Protein AF-A0A957NEZ0-F1 (afdb_monomer_lite)

Sequence (225 aa):
MVKLHTLAEKDTILRTAFERLVNLGISPKWRNSTKPYTELREECKQLMTDANFVKELDAYLQKHIVLGRASEMFATYIAMAARAKWYEVSDDIRPITARGWFLGRWIPTFLIIDGPIGRFLCKGSSPLYLVLKDEYRRYPLLASARDFLSHDMFRRLRNGFGHWSFDWEVVGTESYFVTYDWETGACTARLHQEEADAFHIITYGLIEILDDVLISQRISVEEAA

Radius of gyration: 18.26 Å; chains: 1; bounding box: 52×39×57 Å

pLDDT: mean 86.69, std 11.19, range [30.09, 96.19]

Foldseek 3Di:
DPPPDDQLRLQVLLLLLVVQCVVVVADPPCVPDSRLLVLLLVLLVVLVVDPVLLVLLLVVCVVVVCLLVLLVVLVVQLVVLVPQPLVPDDPVCSVVSVVVSLVSNLLSLLQVCVDPNVCCLAPPSHSNVVCCVVPCVSNVSSVSLNVNCVDPQSNQVSQQSVLVAWDWDDDPPWIWIWGADPPPRHTPDIGTSSNSVSSSSSSNSVSVSCNVRRHVVNSVVVVVD

Structure (mmCIF, N/CA/C/O backbone):
data_AF-A0A957NEZ0-F1
#
_entry.id   AF-A0A957NEZ0-F1
#
loop_
_atom_site.group_PDB
_atom_site.id
_atom_site.type_symbol
_atom_site.label_atom_id
_atom_site.label_alt_id
_atom_site.label_comp_id
_atom_site.label_asym_id
_atom_site.label_entity_id
_atom_site.label_seq_id
_atom_site.pdbx_PDB_ins_code
_atom_site.Cartn_x
_atom_site.Cartn_y
_atom_site.Cartn_z
_atom_site.occupancy
_atom_site.B_iso_or_equiv
_atom_site.auth_seq_id
_atom_site.auth_comp_id
_atom_site.auth_asym_id
_atom_site.auth_atom_id
_atom_site.pdbx_PDB_model_num
ATOM 1 N N . MET A 1 1 ? 21.924 8.732 10.169 1.00 30.09 1 MET A N 1
ATOM 2 C CA . MET A 1 1 ? 20.769 9.302 10.890 1.00 30.09 1 MET A CA 1
ATOM 3 C C . MET A 1 1 ? 19.595 9.287 9.922 1.00 30.09 1 MET A C 1
ATOM 5 O O . MET A 1 1 ? 19.652 10.008 8.934 1.00 30.09 1 MET A O 1
ATOM 9 N N . VAL A 1 2 ? 18.623 8.386 10.099 1.00 38.38 2 VAL A N 1
ATOM 10 C CA . VAL A 1 2 ? 17.427 8.351 9.237 1.00 38.38 2 VAL A CA 1
ATOM 11 C C . VAL A 1 2 ? 16.605 9.581 9.595 1.00 38.38 2 VAL A C 1
ATOM 13 O O . VAL A 1 2 ? 16.161 9.715 10.733 1.00 38.38 2 VAL A O 1
ATOM 16 N N . LYS A 1 3 ? 16.487 10.531 8.669 1.00 45.12 3 LYS A N 1
ATOM 17 C CA . LYS A 1 3 ? 15.653 11.712 8.878 1.00 45.12 3 LYS A CA 1
ATOM 18 C C . LYS A 1 3 ? 14.202 11.236 8.796 1.00 45.12 3 LYS A C 1
ATOM 20 O O . LYS A 1 3 ? 13.769 10.811 7.731 1.00 45.12 3 LYS A O 1
ATOM 25 N N . LEU A 1 4 ? 13.492 11.229 9.925 1.00 66.69 4 LEU A N 1
ATOM 26 C CA . LEU A 1 4 ? 12.059 10.939 9.937 1.00 66.69 4 LEU A CA 1
ATOM 27 C C . LEU A 1 4 ? 11.346 12.025 9.124 1.00 66.69 4 LEU A C 1
ATOM 29 O O . LEU A 1 4 ? 11.568 13.213 9.363 1.00 66.69 4 LEU A O 1
ATOM 33 N N . HIS A 1 5 ? 10.526 11.617 8.154 1.00 80.88 5 HIS A N 1
ATOM 34 C CA . HIS A 1 5 ? 9.735 12.551 7.359 1.00 80.88 5 HIS A CA 1
ATOM 35 C C . HIS A 1 5 ? 8.712 13.269 8.245 1.00 80.88 5 HIS A C 1
ATOM 37 O O . HIS A 1 5 ? 7.987 12.639 9.019 1.00 80.88 5 HIS A O 1
ATOM 43 N N . THR A 1 6 ? 8.630 14.589 8.111 1.00 90.19 6 THR A N 1
ATOM 44 C CA . THR A 1 6 ? 7.576 15.410 8.717 1.00 90.19 6 THR A CA 1
ATOM 45 C C . THR A 1 6 ? 6.208 15.063 8.118 1.00 90.19 6 THR A C 1
ATOM 47 O O . THR A 1 6 ? 6.122 14.554 7.000 1.00 90.19 6 THR A O 1
ATOM 50 N N . LEU A 1 7 ? 5.112 15.380 8.819 1.00 90.31 7 LEU A N 1
ATOM 51 C CA . LEU A 1 7 ? 3.754 15.146 8.296 1.00 90.31 7 LEU A CA 1
ATOM 52 C C . LEU A 1 7 ? 3.526 15.832 6.938 1.00 90.31 7 LEU A C 1
ATOM 54 O O . LEU A 1 7 ? 2.978 15.221 6.029 1.00 90.31 7 LEU A O 1
ATOM 58 N N . ALA A 1 8 ? 4.027 17.060 6.768 1.00 91.81 8 ALA A N 1
ATOM 59 C CA . ALA A 1 8 ? 3.913 17.803 5.512 1.00 91.81 8 ALA A CA 1
ATOM 60 C C . ALA A 1 8 ? 4.684 17.144 4.350 1.00 91.81 8 ALA A C 1
ATOM 62 O O . ALA A 1 8 ? 4.220 17.152 3.205 1.00 91.81 8 ALA A O 1
ATOM 63 N N . GLU A 1 9 ? 5.850 16.554 4.633 1.00 93.44 9 GLU A N 1
ATOM 64 C CA . GLU A 1 9 ? 6.601 15.771 3.646 1.00 93.44 9 GLU A CA 1
ATOM 65 C C . GLU A 1 9 ? 5.827 14.506 3.260 1.00 93.44 9 GLU A C 1
ATOM 67 O O . GLU A 1 9 ? 5.694 14.220 2.072 1.00 93.44 9 GLU A O 1
ATOM 72 N N . LYS A 1 10 ? 5.244 13.794 4.232 1.00 92.88 10 LYS A N 1
ATOM 73 C CA . LYS A 1 10 ? 4.427 12.598 3.973 1.00 92.88 10 LYS A CA 1
ATOM 74 C C . LYS A 1 10 ? 3.164 12.905 3.167 1.00 92.88 10 LYS A C 1
ATOM 76 O O . LYS A 1 10 ? 2.859 12.178 2.225 1.00 92.88 10 LYS A O 1
ATOM 81 N N . ASP A 1 11 ? 2.477 14.003 3.478 1.00 93.56 11 ASP A N 1
ATOM 82 C CA . ASP A 1 11 ? 1.331 14.491 2.700 1.00 93.56 11 ASP A CA 1
ATOM 83 C C . ASP A 1 11 ? 1.719 14.774 1.243 1.00 93.56 11 ASP A C 1
ATOM 85 O O . ASP A 1 11 ? 1.002 14.395 0.317 1.00 93.56 11 ASP A O 1
ATOM 89 N N . THR A 1 12 ? 2.880 15.399 1.032 1.00 93.06 12 THR A N 1
ATOM 90 C CA . THR A 1 12 ? 3.398 15.688 -0.311 1.00 93.06 12 THR A CA 1
ATOM 91 C C . THR A 1 12 ? 3.744 14.405 -1.063 1.00 93.06 12 THR A C 1
ATOM 93 O O . THR A 1 12 ? 3.333 14.250 -2.209 1.00 93.06 12 THR A O 1
ATOM 96 N N . ILE A 1 13 ? 4.448 13.471 -0.417 1.00 92.81 13 ILE A N 1
ATOM 97 C CA . ILE A 1 13 ? 4.829 12.177 -0.999 1.00 92.81 13 ILE A CA 1
ATOM 98 C C . ILE A 1 13 ? 3.588 11.381 -1.416 1.00 92.81 13 ILE A C 1
ATOM 100 O O . ILE A 1 13 ? 3.522 10.907 -2.551 1.00 92.81 13 ILE A O 1
ATOM 104 N N . LEU A 1 14 ? 2.590 11.265 -0.533 1.00 91.94 14 LEU A N 1
ATOM 105 C CA . LEU A 1 14 ? 1.356 10.549 -0.850 1.00 91.94 14 LEU A CA 1
ATOM 106 C C . LEU A 1 14 ? 0.596 11.221 -1.990 1.00 91.94 14 LEU A C 1
ATOM 108 O O . LEU A 1 14 ? 0.176 10.527 -2.911 1.00 91.94 14 LEU A O 1
ATOM 112 N N . ARG A 1 15 ? 0.455 12.552 -1.984 1.00 91.06 15 ARG A N 1
ATOM 113 C CA . ARG A 1 15 ? -0.220 13.270 -3.075 1.00 91.06 15 ARG A CA 1
ATOM 114 C C . ARG A 1 15 ? 0.443 12.991 -4.425 1.00 91.06 15 ARG A C 1
ATOM 116 O O . ARG A 1 15 ? -0.252 12.602 -5.360 1.00 91.06 15 ARG A O 1
ATOM 123 N N . THR A 1 16 ? 1.770 13.101 -4.499 1.00 91.69 16 THR A N 1
ATOM 124 C CA . THR A 1 16 ? 2.529 12.785 -5.717 1.00 91.69 16 THR A CA 1
ATOM 125 C C . THR A 1 16 ? 2.310 11.335 -6.154 1.00 91.69 16 THR A C 1
ATOM 127 O O . THR A 1 16 ? 2.148 11.072 -7.342 1.00 91.69 16 THR A O 1
ATOM 130 N N . ALA A 1 17 ? 2.255 10.382 -5.219 1.00 92.44 17 ALA A N 1
ATOM 131 C CA . ALA A 1 17 ? 1.965 8.988 -5.549 1.00 92.44 17 ALA A CA 1
ATOM 132 C C . ALA A 1 17 ? 0.547 8.814 -6.129 1.00 92.44 17 ALA A C 1
ATOM 134 O O . ALA A 1 17 ? 0.387 8.155 -7.154 1.00 92.44 17 ALA A O 1
ATOM 135 N N . PHE A 1 18 ? -0.480 9.453 -5.559 1.00 89.81 18 PHE A N 1
ATOM 136 C CA . PHE A 1 18 ? -1.831 9.400 -6.139 1.00 89.81 18 PHE A CA 1
ATOM 137 C C . PHE A 1 18 ? -1.903 10.008 -7.528 1.00 89.81 18 PHE A C 1
ATOM 139 O O . PHE A 1 18 ? -2.579 9.447 -8.387 1.00 89.81 18 PHE A O 1
ATOM 146 N N . GLU A 1 19 ? -1.196 11.112 -7.767 1.00 89.06 19 GLU A N 1
ATOM 147 C CA . GLU A 1 19 ? -1.118 11.737 -9.089 1.00 89.06 19 GLU A CA 1
ATOM 148 C C . GLU A 1 19 ? -0.616 10.753 -10.154 1.00 89.06 19 GLU A C 1
ATOM 150 O O . GLU A 1 19 ? -1.149 10.739 -11.265 1.00 89.06 19 GLU A O 1
ATOM 155 N N . ARG A 1 20 ? 0.322 9.861 -9.805 1.00 92.25 20 ARG A N 1
ATOM 156 C CA . ARG A 1 20 ? 0.806 8.808 -10.714 1.00 92.25 20 ARG A CA 1
ATOM 157 C C . ARG A 1 20 ? -0.238 7.746 -11.041 1.00 92.25 20 ARG A C 1
ATOM 159 O O . ARG A 1 20 ? -0.165 7.162 -12.111 1.00 92.25 20 ARG A O 1
ATOM 166 N N . LEU A 1 21 ? -1.227 7.518 -10.178 1.00 90.06 21 LEU A N 1
ATOM 167 C CA . LEU A 1 21 ? -2.253 6.488 -10.383 1.00 90.06 21 LEU A CA 1
ATOM 168 C C . LEU A 1 21 ? -3.573 7.024 -10.964 1.00 90.06 21 LEU A C 1
ATOM 170 O O . LEU A 1 21 ? -4.498 6.243 -11.198 1.00 90.06 21 LEU A O 1
ATOM 174 N N . VAL A 1 22 ? -3.678 8.333 -11.232 1.00 83.81 22 VAL A N 1
ATOM 175 C CA . VAL A 1 22 ? -4.921 8.973 -11.712 1.00 83.81 22 VAL A CA 1
ATOM 176 C C . VAL A 1 22 ? -5.443 8.324 -12.993 1.00 83.81 22 VAL A C 1
ATOM 178 O O . VAL A 1 22 ? -6.640 8.054 -13.104 1.00 83.81 22 VAL A O 1
ATOM 181 N N . ASN A 1 23 ? -4.555 8.037 -13.944 1.00 84.56 23 ASN A N 1
ATOM 182 C CA . ASN A 1 23 ? -4.934 7.464 -15.237 1.00 84.56 23 ASN A CA 1
ATOM 183 C C . ASN A 1 23 ? -5.378 5.997 -15.133 1.00 84.56 23 ASN A C 1
ATOM 185 O O . ASN A 1 23 ? -6.024 5.490 -16.047 1.00 84.56 23 ASN A O 1
ATOM 189 N N . LEU A 1 24 ? -5.088 5.333 -14.010 1.00 83.25 24 LEU A N 1
ATOM 190 C CA . LEU A 1 24 ? -5.503 3.959 -13.733 1.00 83.25 24 LEU A CA 1
ATOM 191 C C . LEU A 1 24 ? -6.885 3.878 -13.065 1.00 83.25 24 LEU A C 1
ATOM 193 O O . LEU A 1 24 ? -7.323 2.786 -12.711 1.00 83.25 24 LEU A O 1
ATOM 197 N N . GLY A 1 25 ? -7.570 5.014 -12.873 1.00 79.62 25 GLY A N 1
ATOM 198 C CA . GLY A 1 25 ? -8.885 5.071 -12.224 1.00 7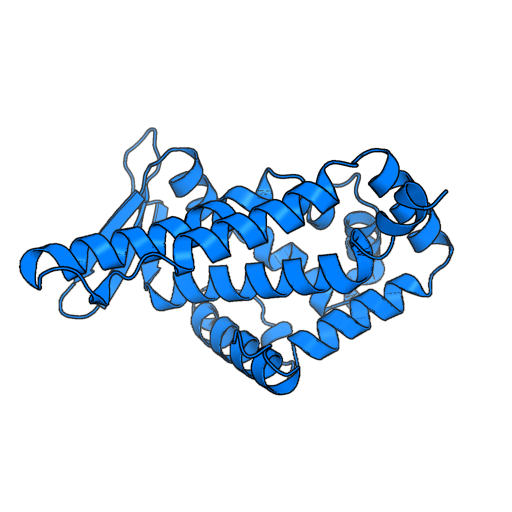9.62 25 GLY A CA 1
ATOM 199 C C . GLY A 1 25 ? -8.835 4.906 -10.702 1.00 79.62 25 GLY A C 1
ATOM 200 O O . GLY A 1 25 ? -9.866 4.688 -10.066 1.00 79.62 25 GLY A O 1
ATOM 201 N N . ILE A 1 26 ? -7.649 5.024 -10.103 1.00 78.19 26 ILE A N 1
ATOM 202 C CA . ILE A 1 26 ? -7.424 4.733 -8.689 1.00 78.19 26 ILE A CA 1
ATOM 203 C C . ILE A 1 26 ? -7.617 5.995 -7.837 1.00 78.19 26 ILE A C 1
ATOM 205 O O . ILE A 1 26 ? -6.882 6.971 -7.948 1.00 78.19 26 ILE A O 1
ATOM 209 N N . SER A 1 27 ? -8.596 5.921 -6.928 1.00 65.62 27 SER A N 1
ATOM 210 C CA . SER A 1 27 ? -8.867 6.838 -5.805 1.00 65.62 27 SER A CA 1
ATOM 211 C C . SER A 1 27 ? -9.163 8.314 -6.146 1.00 65.62 27 SER A C 1
ATOM 213 O O . SER A 1 27 ? -8.346 9.211 -5.917 1.00 65.62 27 SER A O 1
ATOM 215 N N . PRO A 1 28 ? -10.399 8.635 -6.570 1.00 61.12 28 PRO A N 1
ATOM 216 C CA . PRO A 1 28 ? -10.816 10.024 -6.775 1.00 61.12 28 PRO A CA 1
ATOM 217 C C . PRO A 1 28 ? -10.913 10.851 -5.478 1.00 61.12 28 PRO A C 1
ATOM 219 O O . PRO A 1 28 ? -10.941 12.077 -5.550 1.00 61.12 28 PRO A O 1
ATOM 222 N N . LYS A 1 29 ? -10.991 10.228 -4.291 1.00 70.62 29 LYS A N 1
ATOM 223 C CA . LYS A 1 29 ? -11.201 10.945 -3.018 1.00 70.62 29 LYS A CA 1
ATOM 224 C C . LYS A 1 29 ? -9.902 11.388 -2.346 1.00 70.62 29 LYS A C 1
ATOM 226 O O . LYS A 1 29 ? -9.840 12.542 -1.936 1.00 70.62 29 LYS A O 1
ATOM 231 N N . TRP A 1 30 ? -8.860 10.549 -2.306 1.00 72.12 30 TRP A N 1
ATOM 232 C CA . TRP A 1 30 ? -7.543 10.974 -1.793 1.00 72.12 30 TRP A CA 1
ATOM 233 C C . TRP A 1 30 ? -6.928 12.061 -2.670 1.00 72.12 30 TRP A C 1
ATOM 235 O O . TRP A 1 30 ? -6.277 12.964 -2.161 1.00 72.12 30 TRP A O 1
ATOM 245 N N . ARG A 1 31 ? -7.221 12.035 -3.976 1.00 68.44 31 ARG A N 1
ATOM 246 C CA . ARG A 1 31 ? -6.827 13.087 -4.917 1.00 68.44 31 ARG A CA 1
ATOM 247 C C . ARG A 1 31 ? -7.310 14.484 -4.511 1.00 68.44 31 ARG A C 1
ATOM 249 O O . ARG A 1 31 ? -6.625 15.463 -4.779 1.00 68.44 31 ARG A O 1
ATOM 256 N N . ASN A 1 32 ? -8.488 14.584 -3.898 1.00 78.38 32 ASN A N 1
ATOM 257 C CA . ASN A 1 32 ? -9.053 15.875 -3.497 1.00 78.38 32 ASN A CA 1
ATOM 258 C C . ASN A 1 32 ? -8.530 16.348 -2.133 1.00 78.38 32 ASN A C 1
ATOM 260 O O . ASN A 1 32 ? -8.788 17.487 -1.747 1.00 78.38 32 ASN A O 1
ATOM 264 N N . SER A 1 33 ? -7.814 15.488 -1.407 1.00 86.25 33 SER A N 1
ATOM 265 C CA . SER A 1 33 ? -7.188 15.849 -0.145 1.00 86.25 33 SER A CA 1
ATOM 266 C C . SER A 1 33 ? -5.905 16.632 -0.400 1.00 86.25 33 SER A C 1
ATOM 268 O O . SER A 1 33 ? -5.031 16.218 -1.162 1.00 86.25 33 SER A O 1
ATOM 270 N N . THR A 1 34 ? -5.763 17.767 0.282 1.00 88.88 34 THR A N 1
ATOM 271 C CA . THR A 1 34 ? -4.494 18.514 0.282 1.00 88.88 34 THR A CA 1
ATOM 272 C C . THR A 1 34 ? -3.485 17.935 1.273 1.00 88.88 34 THR A C 1
ATOM 274 O O . THR A 1 34 ? -2.294 18.246 1.173 1.00 88.88 34 THR A O 1
ATOM 277 N N . LYS A 1 35 ? -3.955 17.092 2.205 1.00 93.25 35 LYS A N 1
ATOM 278 C CA . LYS A 1 35 ? -3.183 16.488 3.293 1.00 93.25 35 LYS A CA 1
ATOM 279 C C . LYS A 1 35 ? -3.590 15.019 3.511 1.00 93.25 35 LYS A C 1
ATOM 281 O O . LYS A 1 35 ? -4.120 14.684 4.572 1.00 93.25 35 LYS A O 1
ATOM 286 N N . PRO A 1 36 ? -3.382 14.136 2.516 1.00 91.31 36 PRO A N 1
ATOM 287 C CA . PRO A 1 36 ? -3.929 12.780 2.541 1.00 91.31 36 PRO A CA 1
ATOM 288 C C . PRO A 1 36 ? -3.388 11.916 3.685 1.00 91.31 36 PRO A C 1
ATOM 290 O O . PRO A 1 36 ? -4.138 11.115 4.233 1.00 91.31 36 PRO A O 1
ATOM 293 N N . TYR A 1 37 ? -2.120 12.082 4.079 1.00 93.31 37 TYR A N 1
ATOM 294 C CA . TYR A 1 37 ? -1.547 11.361 5.219 1.00 93.31 37 TYR A CA 1
ATOM 295 C C . TYR A 1 37 ? -2.200 11.838 6.517 1.00 93.31 37 TYR A C 1
ATOM 297 O O . TYR A 1 37 ? -2.663 11.040 7.332 1.00 93.31 37 TYR A O 1
ATOM 305 N N . THR A 1 38 ? -2.230 13.157 6.709 1.00 94.69 38 THR A N 1
ATOM 306 C CA . THR A 1 38 ? -2.737 13.769 7.937 1.00 94.69 38 THR A CA 1
ATOM 307 C C . THR A 1 38 ? -4.230 13.504 8.107 1.00 94.69 38 THR A C 1
ATOM 309 O O . THR A 1 38 ? -4.644 13.061 9.172 1.00 94.69 38 THR A O 1
ATOM 312 N N . GLU A 1 39 ? -5.039 13.721 7.073 1.00 94.00 39 GLU A N 1
ATOM 313 C CA . GLU A 1 39 ? -6.491 13.522 7.132 1.00 94.00 39 GLU A CA 1
ATOM 314 C C . GLU A 1 39 ? -6.856 12.047 7.350 1.00 94.00 39 GLU A C 1
ATOM 316 O O . GLU A 1 39 ? -7.709 11.757 8.186 1.00 94.00 39 GLU A O 1
ATOM 321 N N . LEU A 1 40 ? -6.164 11.106 6.693 1.00 92.50 40 LEU A N 1
ATOM 322 C CA . LEU A 1 40 ? -6.361 9.672 6.926 1.00 92.50 40 LEU A CA 1
ATOM 323 C C . LEU A 1 40 ? -6.026 9.285 8.373 1.00 92.50 40 LEU A C 1
ATOM 325 O O . LEU A 1 40 ? -6.761 8.534 9.015 1.00 92.50 40 LEU A O 1
ATOM 329 N N . ARG A 1 41 ? -4.932 9.829 8.913 1.00 94.62 41 ARG A N 1
ATOM 330 C CA . ARG A 1 41 ? -4.547 9.619 10.310 1.00 94.62 41 ARG A CA 1
ATOM 331 C C . ARG A 1 41 ? -5.579 10.186 11.284 1.00 94.62 41 ARG A C 1
ATOM 333 O O . ARG A 1 41 ? -5.853 9.558 12.306 1.00 94.62 41 ARG A O 1
ATOM 340 N N . GLU A 1 42 ? -6.154 11.348 10.989 1.00 94.94 42 GLU A N 1
ATOM 341 C CA . GLU A 1 42 ? -7.227 11.922 11.802 1.00 94.94 42 GLU A CA 1
ATOM 342 C C . GLU A 1 42 ? -8.523 11.103 11.713 1.00 94.94 42 GLU A C 1
ATOM 344 O O . GLU A 1 42 ? -9.158 10.903 12.745 1.00 94.94 42 GLU A O 1
ATOM 349 N N . GLU A 1 43 ? -8.883 10.538 10.555 1.00 94.19 43 GLU A N 1
ATOM 350 C CA . GLU A 1 43 ? -10.007 9.590 10.454 1.00 94.19 43 GLU A CA 1
ATOM 351 C C . GLU A 1 43 ? -9.790 8.354 11.346 1.00 94.19 43 GLU A C 1
ATOM 353 O O . GLU A 1 43 ? -10.697 7.968 12.088 1.00 94.19 43 GLU A O 1
ATOM 358 N N . CYS A 1 44 ? -8.578 7.779 11.361 1.00 94.25 44 CYS A N 1
ATOM 359 C CA . CYS A 1 44 ? -8.237 6.693 12.288 1.00 94.25 44 CYS A CA 1
ATOM 360 C C . CYS A 1 44 ? -8.414 7.116 13.751 1.00 94.25 44 CYS A C 1
ATOM 362 O O . CYS A 1 44 ? -9.004 6.385 14.541 1.00 94.25 44 CYS A O 1
ATOM 364 N N . LYS A 1 45 ? -7.930 8.302 14.134 1.00 94.31 45 LYS A N 1
ATOM 365 C CA . LYS A 1 45 ? -8.086 8.798 15.510 1.00 94.31 45 LYS A CA 1
ATOM 366 C C . LYS A 1 45 ? -9.544 9.042 15.874 1.00 94.31 45 LYS A C 1
ATOM 368 O O . LYS A 1 45 ? -9.936 8.767 17.002 1.00 94.31 45 LYS A O 1
ATOM 373 N N . GLN A 1 46 ? -10.341 9.548 14.938 1.00 93.94 46 GLN A N 1
ATOM 374 C CA . GLN A 1 46 ? -11.769 9.762 15.142 1.00 93.94 46 GLN A CA 1
ATOM 375 C C . GLN A 1 46 ? -12.495 8.436 15.380 1.00 93.94 46 GLN A C 1
ATOM 377 O O . GLN A 1 46 ? -13.316 8.367 16.293 1.00 93.94 46 GLN A O 1
ATOM 382 N N . LEU A 1 47 ? -12.169 7.377 14.629 1.00 92.12 47 LEU A N 1
ATOM 383 C CA . LEU A 1 47 ? -12.678 6.025 14.899 1.00 92.12 47 LEU A CA 1
ATOM 384 C C . LEU A 1 47 ? -12.344 5.559 16.316 1.00 92.12 47 LEU A C 1
ATOM 386 O O . LEU A 1 47 ? -13.201 5.018 17.005 1.00 92.12 47 LEU A O 1
ATOM 390 N N . MET A 1 48 ? -11.131 5.843 16.788 1.00 92.81 48 MET A N 1
ATOM 391 C CA . MET A 1 48 ? -10.698 5.481 18.140 1.00 92.81 48 MET A CA 1
ATOM 392 C C . MET A 1 48 ? -11.425 6.237 19.263 1.00 92.81 48 MET A C 1
ATOM 394 O O . MET A 1 48 ? -11.208 5.928 20.434 1.00 92.81 48 MET A O 1
ATOM 398 N N . THR A 1 49 ? -12.295 7.202 18.944 1.00 93.06 49 THR A N 1
ATOM 399 C CA . THR A 1 49 ? -13.182 7.832 19.937 1.00 93.06 49 THR A CA 1
ATOM 400 C C . THR A 1 49 ? -14.488 7.057 20.155 1.00 93.06 49 THR A C 1
ATOM 402 O O . THR A 1 49 ? -15.181 7.308 21.140 1.00 93.06 49 THR A O 1
ATOM 405 N N . ASP A 1 50 ? -14.817 6.095 19.285 1.00 93.44 50 ASP A N 1
ATOM 406 C CA . ASP A 1 50 ? -15.971 5.210 19.442 1.00 93.44 50 ASP A CA 1
ATOM 407 C C . ASP A 1 50 ? -15.624 4.013 20.343 1.00 93.44 50 ASP A C 1
ATOM 409 O O . ASP A 1 50 ? -14.856 3.121 19.978 1.00 93.44 50 ASP A O 1
ATOM 413 N N . ALA A 1 51 ? -16.221 3.977 21.537 1.00 93.62 51 ALA A N 1
ATOM 414 C CA . ALA A 1 51 ? -15.969 2.935 22.529 1.00 93.62 51 ALA A CA 1
ATOM 415 C C . ALA A 1 51 ? -16.369 1.521 22.064 1.00 93.62 51 ALA A C 1
ATOM 417 O O . ALA A 1 51 ? -15.727 0.548 22.471 1.00 93.62 51 ALA A O 1
ATOM 418 N N . ASN A 1 52 ? -17.400 1.385 21.222 1.00 93.88 52 ASN A N 1
ATOM 419 C CA . ASN A 1 52 ? -17.812 0.083 20.696 1.00 93.88 52 ASN A CA 1
ATOM 420 C C . ASN A 1 52 ? -16.792 -0.423 19.681 1.00 93.88 52 ASN A C 1
ATOM 422 O O . ASN A 1 52 ? -16.333 -1.559 19.797 1.00 93.88 52 ASN A O 1
ATOM 426 N N . PHE A 1 53 ? -16.381 0.441 18.749 1.00 93.62 53 PHE A N 1
ATOM 427 C CA . PHE A 1 53 ? -15.335 0.107 17.785 1.00 93.62 53 PHE A CA 1
ATOM 428 C C . PHE A 1 53 ? -14.038 -0.297 18.486 1.00 93.62 53 PHE A C 1
ATOM 430 O O . PHE A 1 53 ? -13.463 -1.332 18.161 1.00 93.62 53 PHE A O 1
ATOM 437 N N . VAL A 1 54 ? -13.601 0.477 19.484 1.00 93.88 54 VAL A N 1
ATOM 438 C CA . VAL A 1 54 ? -12.383 0.187 20.253 1.00 93.88 54 VAL A CA 1
ATOM 439 C C . VAL A 1 54 ? -12.457 -1.189 20.913 1.00 93.88 54 VAL A C 1
ATOM 441 O O . VAL A 1 54 ? -11.522 -1.976 20.790 1.00 93.88 54 VAL A O 1
ATOM 444 N N . LYS A 1 55 ? -13.580 -1.518 21.557 1.00 93.38 55 LYS A N 1
ATOM 445 C CA . LYS A 1 55 ? -13.776 -2.826 22.192 1.00 93.38 55 LYS A CA 1
ATOM 446 C C . LYS A 1 55 ? -13.709 -3.978 21.183 1.00 93.38 55 LYS A C 1
ATOM 448 O O . LYS A 1 55 ? -13.116 -5.017 21.470 1.00 93.38 55 LYS A O 1
ATOM 453 N N . GLU A 1 56 ? -14.336 -3.823 20.019 1.00 94.38 56 GLU A N 1
ATOM 454 C CA . GLU A 1 56 ? -14.300 -4.838 18.960 1.00 94.38 56 GLU A CA 1
ATOM 455 C C . GLU A 1 56 ? -12.909 -4.968 18.331 1.00 94.38 56 GLU A C 1
ATOM 457 O O . GLU A 1 56 ? -12.473 -6.080 18.025 1.00 94.38 56 GLU A O 1
ATOM 462 N N . LEU A 1 57 ? -12.200 -3.849 18.175 1.00 93.94 57 LEU A N 1
ATOM 463 C CA . LEU A 1 57 ? -10.819 -3.809 17.713 1.00 93.94 57 LEU A CA 1
ATOM 464 C C . LEU A 1 57 ? -9.894 -4.547 18.681 1.00 93.94 57 LEU A C 1
ATOM 466 O O . LEU A 1 57 ? -9.161 -5.425 18.234 1.00 93.94 57 LEU A O 1
ATOM 470 N N . ASP A 1 58 ? -9.974 -4.269 19.983 1.00 91.88 58 ASP A N 1
ATOM 471 C CA . ASP A 1 58 ? -9.168 -4.945 21.007 1.00 91.88 58 ASP A CA 1
ATOM 472 C C . ASP A 1 58 ? -9.384 -6.471 20.953 1.00 91.88 58 ASP A C 1
ATOM 474 O O . ASP A 1 58 ? -8.428 -7.243 20.842 1.00 91.88 58 ASP A O 1
ATOM 478 N N . ALA A 1 59 ? -10.645 -6.919 20.909 1.00 92.38 59 ALA A N 1
ATOM 479 C CA . ALA A 1 59 ? -10.980 -8.340 20.793 1.00 92.38 59 ALA A CA 1
ATOM 480 C C . ALA A 1 59 ? -10.462 -8.969 19.484 1.00 92.38 59 ALA A C 1
ATOM 482 O O . ALA A 1 59 ? -10.010 -10.121 19.464 1.00 92.38 59 ALA A O 1
ATOM 483 N N . TYR A 1 60 ? -10.515 -8.225 18.376 1.00 93.12 60 TYR A N 1
ATOM 484 C CA . TYR A 1 60 ? -9.969 -8.668 17.098 1.00 93.12 60 TYR A CA 1
ATOM 485 C C . TYR A 1 60 ? -8.443 -8.816 17.164 1.00 93.12 60 TYR A C 1
ATOM 487 O O . TYR A 1 60 ? -7.916 -9.843 16.733 1.00 93.12 60 TYR A O 1
ATOM 495 N N . LEU A 1 61 ? -7.732 -7.832 17.720 1.00 90.88 61 LEU A N 1
ATOM 496 C CA . LEU A 1 61 ? -6.271 -7.839 17.832 1.00 90.88 61 LEU A CA 1
ATOM 497 C C . LEU A 1 61 ? -5.769 -8.967 18.741 1.00 90.88 61 LEU A C 1
ATOM 499 O O . LEU A 1 61 ? -4.836 -9.670 18.354 1.00 90.88 61 LEU A O 1
ATOM 503 N N . GLN A 1 62 ? -6.442 -9.231 19.865 1.00 89.00 62 GLN A N 1
ATOM 504 C CA . GLN A 1 62 ? -6.129 -10.365 20.748 1.00 89.00 62 GLN A CA 1
ATOM 505 C C . GLN A 1 62 ? -6.281 -11.718 20.042 1.00 89.00 62 GLN A C 1
ATOM 507 O O . GLN A 1 62 ? -5.484 -12.635 20.235 1.00 89.00 62 GLN A O 1
ATOM 512 N N . LYS A 1 63 ? -7.283 -11.861 19.170 1.00 90.69 63 LYS A N 1
ATOM 513 C CA . LYS A 1 63 ? -7.456 -13.073 18.355 1.00 90.69 63 LYS A CA 1
ATOM 514 C C . LYS A 1 63 ? -6.440 -13.165 17.212 1.00 90.69 63 LYS A C 1
ATOM 516 O O . LYS A 1 63 ? -6.101 -14.260 16.761 1.00 90.69 63 LYS A O 1
ATOM 521 N N . HIS A 1 64 ? -5.978 -12.023 16.716 1.0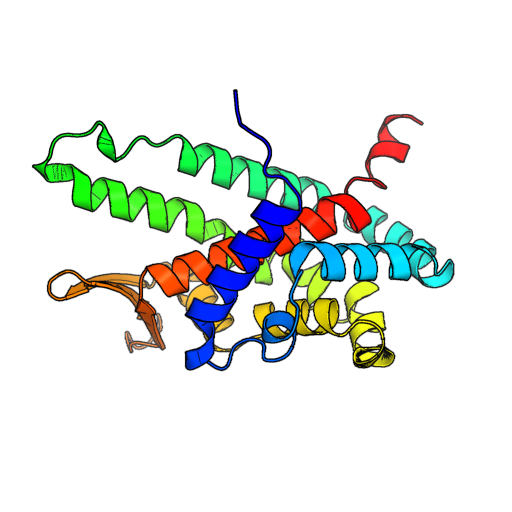0 90.19 64 HIS A N 1
ATOM 522 C CA . HIS A 1 64 ? -5.134 -11.896 15.533 1.00 90.19 64 HIS A CA 1
ATOM 523 C C . HIS A 1 64 ? -3.773 -11.267 15.865 1.00 90.19 64 HIS A C 1
ATOM 525 O O . HIS A 1 64 ? -3.305 -10.390 15.141 1.00 90.19 64 HIS A O 1
ATOM 531 N N . ILE A 1 65 ? -3.101 -11.790 16.899 1.00 84.00 65 ILE A N 1
ATOM 532 C CA . ILE A 1 65 ? -1.815 -11.294 17.437 1.00 84.00 65 ILE A CA 1
ATOM 533 C C . ILE A 1 65 ? -0.706 -11.095 16.392 1.00 84.00 65 ILE A C 1
ATOM 535 O O . ILE A 1 65 ? 0.220 -10.313 16.580 1.00 84.00 65 ILE A O 1
ATOM 539 N N . VAL A 1 66 ? -0.783 -11.808 15.264 1.00 87.69 66 VAL A N 1
ATOM 540 C CA . VAL A 1 66 ? 0.200 -11.720 14.176 1.00 87.69 66 VAL A CA 1
ATOM 541 C C . VAL A 1 66 ? 0.106 -10.383 13.432 1.00 87.69 66 VAL A C 1
ATOM 543 O O . VAL A 1 66 ? 1.040 -10.037 12.720 1.00 87.69 66 VAL A O 1
ATOM 546 N N . LEU A 1 67 ? -0.977 -9.612 13.581 1.00 87.12 67 LEU A N 1
ATOM 547 C CA . LEU A 1 67 ? -1.158 -8.359 12.849 1.00 87.12 67 LEU A CA 1
ATOM 548 C C . LEU A 1 67 ? -0.057 -7.331 13.152 1.00 87.12 67 LEU A C 1
ATOM 550 O O . LEU A 1 67 ? 0.544 -6.833 12.206 1.00 87.12 67 LEU A O 1
ATOM 554 N N . GLY A 1 68 ? 0.260 -7.080 14.428 1.00 83.81 68 GLY A N 1
ATOM 555 C CA . GLY A 1 68 ? 1.359 -6.171 14.796 1.00 83.81 68 GLY A CA 1
ATOM 556 C C . GLY A 1 68 ? 2.708 -6.651 14.268 1.00 83.81 68 GLY A C 1
ATOM 557 O O . GLY A 1 68 ? 3.411 -5.922 13.575 1.00 83.81 68 GLY A O 1
ATOM 558 N N . ARG A 1 69 ? 3.009 -7.943 14.453 1.00 86.69 69 ARG A N 1
ATOM 559 C CA . ARG A 1 69 ? 4.235 -8.561 13.915 1.00 86.69 69 ARG A CA 1
ATOM 560 C C . ARG A 1 69 ? 4.322 -8.451 12.392 1.00 86.69 69 ARG A C 1
ATOM 562 O O . ARG A 1 69 ? 5.408 -8.305 11.844 1.00 86.69 69 ARG A O 1
ATOM 569 N N . ALA A 1 70 ? 3.196 -8.543 11.688 1.00 87.81 70 ALA A N 1
ATOM 570 C CA . ALA A 1 70 ? 3.159 -8.405 10.238 1.00 87.81 70 ALA A CA 1
ATOM 571 C C . ALA A 1 70 ? 3.488 -6.973 9.796 1.00 87.81 70 ALA A C 1
ATOM 573 O O . ALA A 1 70 ? 4.232 -6.816 8.828 1.00 87.81 70 ALA A O 1
ATOM 574 N N . SER A 1 71 ? 2.993 -5.952 10.503 1.00 86.62 71 SER A N 1
ATOM 575 C CA . SER A 1 71 ? 3.359 -4.550 10.257 1.00 86.62 71 SER A CA 1
ATOM 576 C C . SER A 1 71 ? 4.855 -4.308 10.477 1.00 86.62 71 SER A C 1
ATOM 578 O O . SER A 1 71 ? 5.532 -3.766 9.600 1.00 86.62 71 SER A O 1
ATOM 580 N N . GLU A 1 72 ? 5.406 -4.790 11.594 1.00 86.69 72 GLU A N 1
ATOM 581 C CA . GLU A 1 72 ? 6.839 -4.684 11.901 1.00 86.69 72 GLU A CA 1
ATOM 582 C C . GLU A 1 72 ? 7.707 -5.401 10.862 1.00 86.69 72 GLU A C 1
ATOM 584 O O . GLU A 1 72 ? 8.706 -4.858 10.380 1.00 86.69 72 GLU A O 1
ATOM 589 N N . MET A 1 73 ? 7.320 -6.618 10.472 1.00 87.81 73 MET A N 1
ATOM 590 C CA . MET A 1 73 ? 8.039 -7.390 9.461 1.00 87.81 73 MET A CA 1
ATO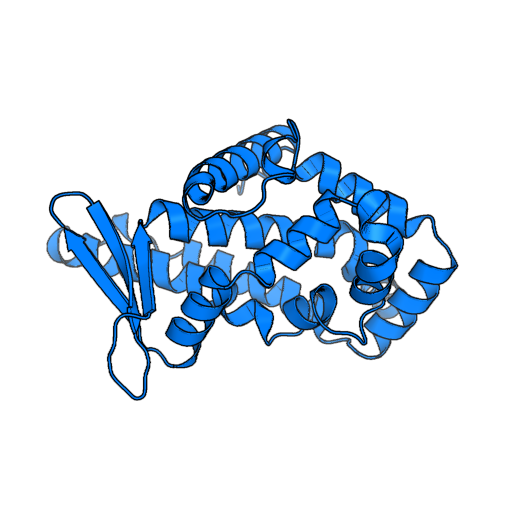M 591 C C . MET A 1 73 ? 7.953 -6.751 8.076 1.00 87.81 73 MET A C 1
ATOM 593 O O . MET A 1 73 ? 8.933 -6.798 7.332 1.00 87.81 73 MET A O 1
ATOM 597 N N . PHE A 1 74 ? 6.829 -6.118 7.733 1.00 87.81 74 PHE A N 1
ATOM 598 C CA . PHE A 1 74 ? 6.695 -5.350 6.498 1.00 87.81 74 PHE A CA 1
ATOM 599 C C . PHE A 1 74 ? 7.699 -4.188 6.465 1.00 87.81 74 PHE A C 1
ATOM 601 O O . PHE A 1 74 ? 8.470 -4.063 5.509 1.00 87.81 74 PHE A O 1
ATOM 608 N N . ALA A 1 75 ? 7.762 -3.391 7.537 1.00 85.38 75 ALA A N 1
ATOM 609 C CA . ALA A 1 75 ? 8.729 -2.300 7.663 1.00 85.38 75 ALA A CA 1
ATOM 610 C C . ALA A 1 75 ? 10.182 -2.812 7.655 1.00 85.38 75 ALA A C 1
ATOM 612 O O . ALA A 1 75 ? 11.041 -2.250 6.970 1.00 85.38 75 ALA A O 1
ATOM 613 N N . THR A 1 76 ? 10.448 -3.923 8.347 1.00 84.31 76 THR A N 1
ATOM 614 C CA . THR A 1 76 ? 11.764 -4.580 8.395 1.00 84.31 76 THR A CA 1
ATOM 615 C C . THR A 1 76 ? 12.221 -5.022 7.009 1.00 84.31 76 THR A C 1
ATOM 617 O O . THR A 1 76 ? 13.352 -4.736 6.610 1.00 84.31 76 THR A O 1
ATOM 620 N N . TYR A 1 77 ? 11.344 -5.677 6.246 1.00 86.00 77 TYR A N 1
ATOM 621 C CA . TYR A 1 77 ? 11.646 -6.131 4.891 1.00 86.00 77 TYR A CA 1
ATOM 622 C C . TYR A 1 77 ? 12.021 -4.948 3.990 1.00 86.00 77 TYR A C 1
ATOM 624 O O . TYR A 1 77 ? 13.026 -4.990 3.278 1.00 86.00 77 TYR A O 1
ATOM 632 N N . ILE A 1 78 ? 11.246 -3.863 4.046 1.00 83.81 78 ILE A N 1
ATOM 633 C CA . ILE A 1 78 ? 11.497 -2.665 3.237 1.00 83.81 78 ILE A CA 1
ATOM 634 C C . ILE A 1 78 ? 12.816 -2.009 3.628 1.00 83.81 78 ILE A C 1
ATOM 636 O O . ILE A 1 78 ? 13.600 -1.657 2.746 1.00 83.81 78 ILE A O 1
ATOM 640 N N . ALA A 1 79 ? 13.101 -1.897 4.927 1.00 80.00 79 ALA A N 1
ATOM 641 C CA . ALA A 1 79 ? 14.372 -1.374 5.409 1.00 80.00 79 ALA A CA 1
ATOM 642 C C . ALA A 1 79 ? 15.555 -2.224 4.917 1.00 80.00 79 ALA A C 1
ATOM 644 O O . ALA A 1 79 ? 16.566 -1.674 4.479 1.00 80.00 79 ALA A O 1
ATOM 645 N N . MET A 1 80 ? 15.430 -3.555 4.929 1.00 80.00 80 MET A N 1
ATOM 646 C CA . MET A 1 80 ? 16.452 -4.455 4.390 1.00 80.00 80 MET A CA 1
ATOM 647 C C . MET A 1 80 ? 16.665 -4.251 2.890 1.00 80.00 80 MET A C 1
ATOM 649 O O . MET A 1 80 ? 17.805 -4.068 2.463 1.00 80.00 80 MET A O 1
ATOM 653 N N . ALA A 1 81 ? 15.590 -4.232 2.101 1.00 78.56 81 ALA A N 1
ATOM 654 C CA . ALA A 1 81 ? 15.673 -4.005 0.663 1.00 78.56 81 ALA A CA 1
ATOM 655 C C . ALA A 1 81 ? 16.291 -2.628 0.350 1.00 78.56 81 ALA A C 1
ATOM 657 O O . ALA A 1 81 ? 17.181 -2.529 -0.491 1.00 78.56 81 ALA A O 1
ATOM 658 N N . ALA A 1 82 ? 15.926 -1.583 1.100 1.00 72.44 82 ALA A N 1
ATOM 659 C CA . ALA A 1 82 ? 16.476 -0.236 0.948 1.00 72.44 82 ALA A CA 1
ATOM 660 C C . ALA A 1 82 ? 17.991 -0.147 1.219 1.00 72.44 82 ALA A C 1
ATOM 662 O O . ALA A 1 82 ? 18.653 0.724 0.656 1.00 72.44 82 ALA A O 1
ATOM 663 N N . ARG A 1 83 ? 18.569 -1.048 2.031 1.00 76.56 83 ARG A N 1
ATOM 664 C CA . ARG A 1 83 ? 20.021 -1.086 2.296 1.00 76.56 83 ARG A CA 1
ATOM 665 C C . ARG A 1 83 ? 20.850 -1.606 1.127 1.00 76.56 83 ARG A C 1
ATOM 667 O O . ARG A 1 83 ? 22.064 -1.402 1.141 1.00 76.56 83 ARG A O 1
ATOM 674 N N . ALA A 1 84 ? 20.250 -2.279 0.146 1.00 79.00 84 ALA A N 1
ATOM 675 C CA . ALA A 1 84 ? 20.989 -2.724 -1.025 1.00 79.00 84 ALA A CA 1
ATOM 676 C C . ALA A 1 84 ? 21.397 -1.506 -1.870 1.00 79.00 84 ALA A C 1
ATOM 678 O O . ALA A 1 84 ? 20.577 -0.827 -2.486 1.00 79.00 84 ALA A O 1
ATOM 679 N N . LYS A 1 85 ? 22.697 -1.213 -1.876 1.00 85.25 85 LYS A N 1
ATOM 680 C CA . LYS A 1 85 ? 23.266 -0.056 -2.563 1.00 85.25 85 LYS A CA 1
ATOM 681 C C . LYS A 1 85 ? 23.537 -0.382 -4.024 1.00 85.25 85 LYS A C 1
ATOM 683 O O . LYS A 1 85 ? 24.679 -0.536 -4.449 1.00 85.25 85 LYS A O 1
ATOM 688 N N . TRP A 1 86 ? 22.463 -0.500 -4.794 1.00 85.31 86 TRP A N 1
ATOM 689 C CA . TRP A 1 86 ? 22.530 -0.854 -6.211 1.00 85.31 86 TRP A CA 1
ATOM 690 C C . TRP A 1 86 ? 23.418 0.093 -7.030 1.00 85.31 86 TRP A C 1
ATOM 692 O O . TRP A 1 86 ? 23.930 -0.311 -8.060 1.00 85.31 86 TRP A O 1
ATOM 702 N N . TYR A 1 87 ? 23.638 1.328 -6.578 1.00 88.00 87 TYR A N 1
ATOM 703 C CA . TYR A 1 87 ? 24.501 2.307 -7.240 1.00 88.00 87 TYR A CA 1
ATOM 704 C C . TYR A 1 87 ? 26.007 2.079 -7.004 1.00 88.00 87 TYR A C 1
ATOM 706 O O . TYR A 1 87 ? 26.809 2.651 -7.735 1.00 88.00 87 TYR A O 1
ATOM 714 N N . GLU A 1 88 ? 26.408 1.252 -6.029 1.00 91.06 88 GLU A N 1
ATOM 7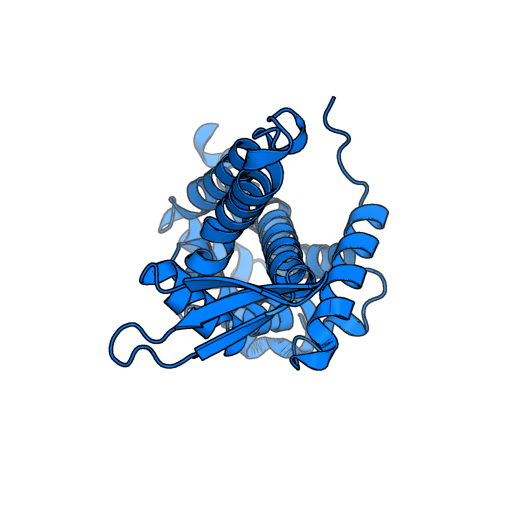15 C CA . GLU A 1 88 ? 27.825 0.960 -5.723 1.00 91.06 88 GLU A CA 1
ATOM 716 C C . GLU A 1 88 ? 28.394 -0.222 -6.531 1.00 91.06 88 GLU A C 1
ATOM 718 O O . GLU A 1 88 ? 29.581 -0.522 -6.431 1.00 91.06 88 GLU A O 1
ATOM 723 N N . VAL A 1 89 ? 27.572 -0.899 -7.339 1.00 89.31 89 VAL A N 1
ATOM 724 C CA . VAL A 1 89 ? 28.026 -1.982 -8.228 1.00 89.31 89 VAL A CA 1
ATOM 725 C C . VAL A 1 89 ? 28.577 -1.431 -9.551 1.00 89.31 89 VAL A C 1
ATOM 727 O O . VAL A 1 89 ? 28.325 -0.273 -9.912 1.00 89.31 89 VAL A O 1
ATOM 730 N N . SER A 1 90 ? 29.315 -2.265 -10.292 1.00 89.44 90 SER A N 1
ATOM 731 C CA . SER A 1 90 ? 29.848 -1.902 -11.612 1.00 89.44 90 SER A CA 1
ATOM 732 C C . SER A 1 90 ? 28.740 -1.504 -12.592 1.00 89.44 90 SER A C 1
ATOM 734 O O . SER A 1 90 ? 27.613 -1.999 -12.507 1.00 89.44 90 SER A O 1
ATOM 736 N N . ASP A 1 91 ? 29.067 -0.612 -13.534 1.00 91.38 91 ASP A N 1
ATOM 737 C CA . ASP A 1 91 ? 28.115 -0.082 -14.523 1.00 91.38 91 ASP A CA 1
ATOM 738 C C . ASP A 1 91 ? 27.373 -1.206 -15.269 1.00 91.38 91 ASP A C 1
ATOM 740 O O . ASP A 1 91 ? 26.157 -1.125 -15.435 1.00 91.38 91 ASP A O 1
ATOM 744 N N . ASP A 1 92 ? 28.074 -2.294 -15.609 1.00 91.00 92 ASP A N 1
ATOM 745 C CA . ASP A 1 92 ? 27.535 -3.433 -16.367 1.00 91.00 92 ASP A CA 1
ATOM 746 C C . ASP A 1 92 ? 26.369 -4.152 -15.669 1.00 91.00 92 ASP A C 1
ATOM 748 O O . ASP A 1 92 ? 25.445 -4.636 -16.324 1.00 91.00 92 ASP A O 1
ATOM 752 N N . ILE A 1 93 ? 26.382 -4.227 -14.333 1.00 88.25 93 ILE A N 1
ATOM 753 C CA . ILE A 1 93 ? 25.356 -4.946 -13.553 1.00 88.25 93 ILE A CA 1
ATOM 754 C C . ILE A 1 93 ? 24.431 -4.007 -12.779 1.00 88.25 93 ILE A C 1
ATOM 756 O O . ILE A 1 93 ? 23.456 -4.461 -12.167 1.00 88.25 93 ILE A O 1
ATOM 760 N N . ARG A 1 94 ? 24.695 -2.696 -12.806 1.00 88.19 94 ARG A N 1
ATOM 761 C CA . ARG A 1 94 ? 23.889 -1.689 -12.108 1.00 88.19 94 ARG A CA 1
ATOM 762 C C . ARG A 1 94 ? 22.421 -1.712 -12.533 1.00 88.19 94 ARG A C 1
ATOM 764 O O . ARG A 1 94 ? 21.584 -1.733 -11.632 1.00 88.19 94 ARG A O 1
ATOM 771 N N . PRO A 1 95 ? 22.059 -1.799 -13.830 1.00 85.19 95 PRO A N 1
ATOM 772 C CA . PRO A 1 95 ? 20.652 -1.856 -14.231 1.00 85.19 95 PRO A CA 1
ATOM 773 C C . PRO A 1 95 ? 19.930 -3.106 -13.712 1.00 85.19 95 PRO A C 1
ATOM 775 O O . PRO A 1 95 ? 18.767 -3.047 -13.323 1.00 85.19 95 PRO A O 1
ATOM 778 N N . ILE A 1 96 ? 20.614 -4.254 -13.665 1.00 86.62 96 ILE A N 1
ATOM 779 C CA . ILE A 1 96 ? 20.053 -5.506 -13.131 1.00 86.62 96 ILE A CA 1
ATOM 780 C C . ILE A 1 96 ? 19.844 -5.378 -11.619 1.00 86.62 96 ILE A C 1
ATOM 782 O O . ILE A 1 96 ? 18.768 -5.683 -11.105 1.00 86.62 96 ILE A O 1
ATOM 786 N N . THR A 1 97 ? 20.851 -4.862 -10.918 1.00 86.00 97 THR A N 1
ATOM 787 C CA . THR A 1 97 ? 20.814 -4.682 -9.463 1.00 86.00 97 THR A CA 1
ATOM 788 C C . THR A 1 97 ? 19.759 -3.655 -9.049 1.00 86.00 97 THR A C 1
ATOM 790 O O . THR A 1 97 ? 19.048 -3.872 -8.071 1.00 86.00 97 THR A O 1
ATOM 793 N N . ALA A 1 98 ? 19.598 -2.572 -9.816 1.00 86.56 98 ALA A N 1
ATOM 794 C CA . ALA A 1 98 ? 18.554 -1.575 -9.601 1.00 86.56 98 ALA A CA 1
ATOM 795 C C . ALA A 1 98 ? 17.156 -2.199 -9.716 1.00 86.56 98 ALA A C 1
ATOM 797 O O . ALA A 1 98 ? 16.338 -2.034 -8.814 1.00 86.56 98 ALA A O 1
ATOM 798 N N . ARG A 1 99 ? 16.895 -2.996 -10.762 1.00 85.94 99 ARG A N 1
ATOM 799 C CA . ARG A 1 99 ? 15.620 -3.724 -10.911 1.00 85.94 99 ARG A CA 1
ATOM 800 C C . ARG A 1 99 ? 15.361 -4.668 -9.740 1.00 85.94 99 ARG A C 1
ATOM 802 O O . ARG A 1 99 ? 14.274 -4.642 -9.171 1.00 85.94 99 ARG A O 1
ATOM 809 N N . GLY A 1 100 ? 16.370 -5.437 -9.326 1.00 85.31 100 GLY A N 1
ATOM 810 C CA . GLY A 1 100 ? 16.281 -6.294 -8.139 1.00 85.31 100 GLY A CA 1
ATOM 811 C C . GLY A 1 100 ? 15.955 -5.514 -6.861 1.00 85.31 100 GLY A C 1
ATOM 812 O O . GLY A 1 100 ? 15.165 -5.978 -6.041 1.00 85.31 100 GLY A O 1
ATOM 813 N N . TRP A 1 101 ? 16.494 -4.301 -6.717 1.00 88.00 101 TRP A N 1
ATOM 814 C CA . TRP A 1 101 ? 16.198 -3.407 -5.598 1.00 88.00 101 TRP A CA 1
ATOM 815 C C . TRP A 1 101 ? 14.738 -2.928 -5.588 1.00 88.00 101 TRP A C 1
ATOM 817 O O . TRP A 1 101 ? 14.087 -2.983 -4.543 1.00 88.00 101 TRP A O 1
ATOM 827 N N . PHE A 1 102 ? 14.197 -2.498 -6.735 1.00 86.56 102 PHE A N 1
ATOM 828 C CA . PHE A 1 102 ? 12.779 -2.128 -6.865 1.00 86.56 102 PHE A CA 1
ATOM 829 C C . PHE A 1 102 ? 11.859 -3.321 -6.595 1.00 86.56 102 PHE A C 1
ATOM 831 O O . PHE A 1 102 ? 11.007 -3.247 -5.710 1.00 86.56 102 PHE A O 1
ATOM 838 N N . LEU A 1 103 ? 12.086 -4.439 -7.293 1.00 85.75 103 LEU A N 1
ATOM 839 C CA . LEU A 1 103 ? 11.293 -5.661 -7.148 1.00 85.75 103 LEU A CA 1
ATOM 840 C C . LEU A 1 103 ? 11.287 -6.156 -5.704 1.00 85.75 103 LEU A C 1
ATOM 842 O O . LEU A 1 103 ? 10.219 -6.449 -5.172 1.00 85.75 103 LEU A O 1
ATOM 846 N N . GLY A 1 104 ? 12.452 -6.172 -5.049 1.00 85.12 104 GLY A N 1
ATOM 847 C CA . GLY A 1 104 ? 12.569 -6.516 -3.637 1.00 85.12 104 GLY A CA 1
ATOM 848 C C . GLY A 1 104 ? 11.597 -5.704 -2.785 1.00 85.12 104 GLY A C 1
ATOM 849 O O . GLY A 1 104 ? 10.747 -6.274 -2.111 1.00 85.12 104 GLY A O 1
ATOM 850 N N . ARG A 1 105 ? 11.632 -4.369 -2.870 1.00 86.75 105 ARG A N 1
ATOM 851 C CA . ARG A 1 105 ? 10.743 -3.499 -2.072 1.00 86.75 105 ARG A CA 1
ATOM 852 C C . ARG A 1 105 ? 9.254 -3.700 -2.370 1.00 86.75 105 ARG A C 1
ATOM 854 O O . ARG A 1 105 ? 8.424 -3.526 -1.476 1.00 86.75 105 ARG A O 1
ATOM 861 N N . TRP A 1 106 ? 8.908 -4.059 -3.602 1.00 90.38 106 TRP A N 1
ATOM 862 C CA . TRP A 1 106 ? 7.522 -4.216 -4.035 1.00 90.38 106 TRP A CA 1
ATOM 863 C C . TRP A 1 106 ? 6.888 -5.556 -3.639 1.00 90.38 106 TRP A C 1
ATOM 865 O O . TRP A 1 106 ? 5.683 -5.588 -3.396 1.00 90.38 106 TRP A O 1
ATOM 875 N N . ILE A 1 107 ? 7.659 -6.642 -3.497 1.00 88.88 107 ILE A N 1
ATOM 876 C CA . ILE A 1 107 ? 7.137 -7.967 -3.097 1.00 88.88 107 ILE A CA 1
ATOM 877 C C . ILE A 1 107 ? 6.186 -7.899 -1.886 1.00 88.88 107 ILE A C 1
ATOM 879 O O . ILE A 1 107 ? 5.030 -8.314 -2.018 1.00 88.88 107 ILE A O 1
ATOM 883 N N . PRO A 1 108 ? 6.589 -7.361 -0.716 1.00 88.50 108 PRO A N 1
ATOM 884 C CA . PRO A 1 108 ? 5.704 -7.344 0.449 1.00 88.50 108 PRO A CA 1
ATOM 885 C C . PRO A 1 108 ? 4.459 -6.475 0.226 1.00 88.50 108 PRO A C 1
ATOM 887 O O . PRO A 1 108 ? 3.416 -6.741 0.817 1.00 88.50 108 PRO A O 1
ATOM 890 N N . THR A 1 109 ? 4.545 -5.461 -0.643 1.00 91.25 109 THR A N 1
ATOM 891 C CA . THR A 1 109 ? 3.428 -4.561 -0.971 1.00 91.25 109 THR A CA 1
ATOM 892 C C . THR A 1 109 ? 2.308 -5.319 -1.652 1.00 91.25 109 THR A C 1
ATOM 894 O O . THR A 1 109 ? 1.169 -5.267 -1.203 1.00 91.25 109 THR A O 1
ATOM 897 N N . PHE A 1 110 ? 2.617 -6.040 -2.726 1.00 90.31 110 PHE A N 1
ATOM 898 C CA . PHE A 1 110 ? 1.580 -6.681 -3.526 1.00 90.31 110 PHE A CA 1
ATOM 899 C C . PHE A 1 110 ? 1.061 -7.973 -2.893 1.00 90.31 110 PHE A C 1
ATOM 901 O O . PHE A 1 110 ? -0.080 -8.354 -3.136 1.00 90.31 110 PHE A O 1
ATOM 908 N N . LEU A 1 111 ? 1.832 -8.600 -2.002 1.00 90.06 111 LEU A N 1
ATOM 909 C CA . LEU A 1 111 ? 1.387 -9.767 -1.234 1.00 90.06 111 LEU A CA 1
ATOM 910 C C . LEU A 1 111 ? 0.581 -9.409 0.027 1.00 90.06 111 LEU A C 1
ATOM 912 O O . LEU A 1 111 ? 0.074 -10.299 0.712 1.00 90.06 111 LEU A O 1
ATOM 916 N N . ILE A 1 112 ? 0.415 -8.119 0.340 1.00 87.56 112 ILE A N 1
ATOM 917 C CA . ILE A 1 112 ? -0.226 -7.692 1.589 1.00 87.56 112 ILE A CA 1
ATOM 918 C C . ILE A 1 112 ? -1.700 -8.092 1.703 1.00 87.56 112 ILE A C 1
ATOM 920 O O . ILE A 1 112 ? -2.193 -8.296 2.815 1.00 87.56 112 ILE A O 1
ATOM 924 N N . ILE A 1 113 ? -2.399 -8.218 0.568 1.00 82.62 113 ILE A N 1
ATOM 925 C CA . ILE A 1 113 ? -3.842 -8.494 0.512 1.00 82.62 113 ILE A CA 1
ATOM 926 C C . ILE A 1 113 ? -4.186 -9.813 1.214 1.00 82.62 113 ILE A C 1
ATOM 928 O O . ILE A 1 113 ? -5.182 -9.884 1.936 1.00 82.62 113 ILE A O 1
ATOM 932 N N . ASP A 1 114 ? -3.364 -10.848 1.042 1.00 81.62 114 ASP A N 1
ATOM 933 C CA . ASP A 1 114 ? -3.633 -12.163 1.640 1.00 81.62 114 ASP A CA 1
ATOM 934 C C . ASP A 1 114 ? -3.199 -12.259 3.100 1.00 81.62 114 ASP A C 1
ATOM 936 O O . ASP A 1 114 ? -3.651 -13.150 3.837 1.00 81.62 114 ASP A O 1
ATOM 940 N N . GLY A 1 115 ? -2.316 -11.346 3.502 1.00 86.50 115 GLY A N 1
ATOM 941 C CA . GLY A 1 115 ? -1.725 -11.282 4.824 1.00 86.50 115 GLY A CA 1
ATOM 942 C C . GLY A 1 115 ? -2.665 -10.707 5.888 1.00 86.50 115 GLY A C 1
ATOM 943 O O . GLY A 1 115 ? -3.795 -10.296 5.605 1.00 86.50 115 GLY A O 1
ATOM 944 N N . PRO A 1 116 ? -2.202 -10.660 7.150 1.00 89.12 116 PRO A N 1
ATOM 945 C CA . PRO A 1 116 ? -2.977 -10.119 8.264 1.00 89.12 116 PRO A CA 1
ATOM 946 C C . PRO A 1 116 ? -3.483 -8.692 8.016 1.00 89.12 116 PRO A C 1
ATOM 948 O O . PRO A 1 116 ? -4.644 -8.407 8.304 1.00 89.12 116 PRO A O 1
ATOM 951 N N . ILE A 1 117 ? -2.650 -7.827 7.426 1.00 88.69 117 ILE A N 1
ATOM 952 C CA . ILE A 1 117 ? -2.984 -6.419 7.168 1.00 88.69 117 ILE A CA 1
ATOM 953 C C . ILE A 1 117 ? -4.094 -6.293 6.117 1.00 88.69 117 ILE A C 1
ATOM 955 O O . ILE A 1 117 ? -5.100 -5.624 6.355 1.00 88.69 117 ILE A O 1
ATOM 959 N N . GLY A 1 118 ? -3.966 -6.986 4.980 1.00 88.25 118 GLY A N 1
ATOM 960 C CA . GLY A 1 118 ? -5.010 -7.005 3.956 1.00 88.25 118 GLY A CA 1
ATOM 961 C C . GLY A 1 118 ? -6.334 -7.551 4.489 1.00 88.25 118 GLY A C 1
ATOM 962 O O . GLY A 1 118 ? -7.393 -6.978 4.233 1.00 88.25 118 GLY A O 1
ATOM 963 N N . ARG A 1 119 ? -6.285 -8.598 5.324 1.00 90.69 119 ARG A N 1
ATOM 964 C CA . ARG A 1 119 ? -7.474 -9.142 6.000 1.00 90.69 119 ARG A CA 1
ATOM 965 C C . ARG A 1 119 ? -8.099 -8.149 6.978 1.00 90.69 119 ARG A C 1
ATOM 967 O O . ARG A 1 119 ? -9.322 -8.062 7.020 1.00 90.69 119 ARG A O 1
ATOM 974 N N . PHE A 1 120 ? -7.297 -7.396 7.724 1.00 91.25 120 PHE A N 1
ATOM 975 C CA . PHE A 1 120 ? -7.798 -6.356 8.620 1.00 91.25 120 PHE A CA 1
ATOM 976 C C . PHE A 1 120 ? -8.522 -5.234 7.858 1.00 91.25 120 PHE A C 1
ATOM 978 O O . PHE A 1 120 ? -9.554 -4.756 8.312 1.00 91.25 120 PHE A O 1
ATOM 985 N N . LEU A 1 121 ? -8.061 -4.856 6.666 1.00 87.44 121 LEU A N 1
ATOM 986 C CA . LEU A 1 121 ? -8.716 -3.802 5.882 1.00 87.44 121 LEU A CA 1
ATOM 987 C C . LEU A 1 121 ? -9.921 -4.294 5.073 1.00 87.44 121 LEU A C 1
ATOM 989 O O . LEU A 1 121 ? -10.914 -3.582 4.941 1.00 87.44 121 LEU A O 1
ATOM 993 N N . CYS A 1 122 ? -9.834 -5.499 4.507 1.00 86.75 122 CYS A N 1
ATOM 994 C CA . CYS A 1 122 ? -10.726 -5.918 3.423 1.00 86.75 122 CYS A CA 1
ATOM 995 C C . CYS A 1 122 ? -11.652 -7.092 3.771 1.00 86.75 122 CYS A C 1
ATOM 997 O O . CYS A 1 122 ? -12.548 -7.399 2.984 1.00 86.75 122 CYS A O 1
ATOM 999 N N . LYS A 1 123 ? -11.458 -7.788 4.901 1.00 87.88 123 LYS A N 1
ATOM 1000 C CA . LYS A 1 123 ? -12.236 -8.995 5.221 1.00 87.88 123 LYS A CA 1
ATOM 1001 C C . LYS A 1 123 ? -13.439 -8.685 6.109 1.00 87.88 123 LYS A C 1
ATOM 1003 O O . LYS A 1 123 ? -13.303 -8.024 7.129 1.00 87.88 123 LYS A O 1
ATOM 1008 N N . GLY A 1 124 ? -14.578 -9.309 5.790 1.00 83.06 124 GLY A N 1
ATOM 1009 C CA . GLY A 1 124 ? -15.863 -9.166 6.492 1.00 83.06 124 GLY A CA 1
ATOM 1010 C C . GLY A 1 124 ? -15.865 -9.379 8.008 1.00 83.06 124 GLY A C 1
ATOM 1011 O O . GLY A 1 124 ? -16.783 -8.929 8.675 1.00 83.06 124 GLY A O 1
ATOM 1012 N N . SER A 1 125 ? -14.861 -10.061 8.558 1.00 86.94 125 SER A N 1
ATOM 1013 C CA . SER A 1 125 ? -14.730 -10.302 9.998 1.00 86.94 125 SER A CA 1
ATOM 1014 C C . SER A 1 125 ? -13.951 -9.217 10.747 1.00 86.94 125 SER A C 1
ATOM 1016 O O . SER A 1 125 ? -13.785 -9.339 11.955 1.00 86.94 125 SER A O 1
ATOM 1018 N N . SER A 1 126 ? -13.388 -8.231 10.045 1.00 91.81 126 SER A N 1
ATOM 1019 C CA . SER A 1 126 ? -12.651 -7.134 10.668 1.00 91.81 126 SER A CA 1
ATOM 1020 C C . SER A 1 126 ? -13.607 -6.032 11.135 1.00 91.81 126 SER A C 1
ATOM 1022 O O . SER A 1 126 ? -14.442 -5.606 10.333 1.00 91.81 126 SER A O 1
ATOM 1024 N N . PRO A 1 127 ? -13.455 -5.505 12.365 1.00 92.25 127 PRO A N 1
ATOM 1025 C CA . PRO A 1 127 ? -14.251 -4.369 12.829 1.00 92.25 127 PRO A CA 1
ATOM 1026 C C . PRO A 1 127 ? -14.053 -3.139 11.936 1.00 92.25 127 PRO A C 1
ATOM 1028 O O . PRO A 1 127 ? -15.011 -2.438 11.625 1.00 92.25 127 PRO A O 1
ATOM 1031 N N . LEU A 1 128 ? -12.835 -2.928 11.421 1.00 91.25 128 LEU A N 1
ATOM 1032 C CA . LEU A 1 128 ? -12.557 -1.839 10.485 1.00 91.25 128 LEU A CA 1
ATOM 1033 C C . LEU A 1 128 ? -13.338 -2.014 9.177 1.00 91.25 128 LEU A C 1
ATOM 1035 O O . LEU A 1 128 ? -13.936 -1.065 8.683 1.00 91.25 128 LEU A O 1
ATOM 1039 N N . TYR A 1 129 ? -13.393 -3.230 8.631 1.00 91.06 129 TYR A N 1
ATOM 1040 C CA . TYR A 1 129 ? -14.180 -3.485 7.424 1.00 91.06 129 TYR A CA 1
ATOM 1041 C C . TYR A 1 129 ? -15.675 -3.233 7.652 1.00 91.06 129 TYR A C 1
ATOM 1043 O O . TYR A 1 129 ? -16.325 -2.632 6.795 1.00 91.06 129 TYR A O 1
ATOM 1051 N N . LEU A 1 130 ? -16.211 -3.698 8.784 1.00 90.38 130 LEU A N 1
ATOM 1052 C CA . LEU A 1 130 ? -17.625 -3.549 9.131 1.00 90.38 130 LEU A CA 1
ATOM 1053 C C . LEU A 1 130 ? -18.007 -2.070 9.236 1.00 90.38 130 LEU A C 1
ATOM 1055 O O . LEU A 1 130 ? -18.926 -1.632 8.547 1.00 90.38 130 LEU A O 1
ATOM 1059 N N . VAL A 1 131 ? -17.227 -1.277 9.972 1.00 90.12 131 VAL A N 1
ATOM 1060 C CA . VAL A 1 131 ? -17.462 0.170 10.082 1.00 90.12 131 VAL A CA 1
ATOM 1061 C C . VAL A 1 131 ? -17.367 0.860 8.720 1.00 90.12 131 VAL A C 1
ATOM 1063 O O . VAL A 1 131 ? -18.241 1.643 8.358 1.00 90.12 131 VAL A O 1
ATOM 1066 N N . LEU A 1 132 ? -16.361 0.543 7.900 1.00 86.88 132 LEU A N 1
ATOM 1067 C CA . LEU A 1 132 ? -16.203 1.166 6.577 1.00 86.88 132 LEU A CA 1
ATOM 1068 C C . LEU A 1 132 ? -17.253 0.719 5.550 1.00 86.88 132 LEU A C 1
ATOM 1070 O O . LEU A 1 132 ? -17.381 1.333 4.484 1.00 86.88 132 LEU A O 1
ATOM 1074 N N . LYS A 1 133 ? -17.980 -0.369 5.813 1.00 83.62 133 LYS A N 1
ATOM 1075 C CA . LYS A 1 133 ? -19.119 -0.791 4.994 1.00 83.62 133 LYS A CA 1
ATOM 1076 C C . LYS A 1 133 ? -20.341 0.084 5.271 1.00 83.62 133 LYS A C 1
ATOM 1078 O O . LYS A 1 133 ? -20.984 0.521 4.318 1.00 83.62 133 LYS A O 1
ATOM 1083 N N . ASP A 1 134 ? -20.611 0.369 6.540 1.00 79.38 134 ASP A N 1
ATOM 1084 C CA . ASP A 1 134 ? -21.837 1.048 6.968 1.00 79.38 134 ASP A CA 1
ATOM 1085 C C . ASP A 1 134 ? -21.667 2.579 7.044 1.00 79.38 134 ASP A C 1
ATOM 1087 O O . ASP A 1 134 ? -22.595 3.334 6.752 1.00 79.38 134 ASP A O 1
ATOM 1091 N N . GLU A 1 135 ? -20.452 3.060 7.326 1.00 78.69 135 GLU A N 1
ATOM 1092 C CA . GLU A 1 135 ? -20.135 4.476 7.560 1.00 78.69 135 GLU A CA 1
ATOM 1093 C C . GLU A 1 135 ? -19.180 5.074 6.513 1.00 78.69 135 GLU A C 1
ATOM 1095 O O . GLU A 1 135 ? -18.441 6.022 6.784 1.00 78.69 135 GLU A O 1
ATOM 1100 N N . TYR A 1 136 ? -19.230 4.579 5.271 1.00 77.19 136 TYR A N 1
ATOM 1101 C CA . TYR A 1 136 ? -18.372 5.028 4.159 1.00 77.19 136 TYR A CA 1
ATOM 1102 C C . TYR A 1 136 ? -18.282 6.561 4.023 1.00 77.19 136 TYR A C 1
ATOM 1104 O O . TYR A 1 136 ? -17.230 7.118 3.721 1.00 77.19 136 TYR A O 1
ATOM 1112 N N . ARG A 1 137 ? -19.402 7.271 4.229 1.00 81.88 137 ARG A N 1
ATOM 1113 C CA . ARG A 1 137 ? -19.455 8.739 4.103 1.00 81.88 137 ARG A CA 1
ATOM 1114 C C . ARG A 1 137 ? -18.752 9.475 5.244 1.00 81.88 137 ARG A C 1
ATOM 1116 O O . ARG A 1 137 ? -18.360 10.619 5.036 1.00 81.88 137 ARG A O 1
ATOM 1123 N N . ARG A 1 138 ? -18.636 8.852 6.418 1.00 86.75 138 ARG A N 1
ATOM 1124 C CA . ARG A 1 138 ? -18.012 9.437 7.610 1.00 86.75 138 ARG A CA 1
ATOM 1125 C C . ARG A 1 138 ? -16.492 9.301 7.577 1.00 86.75 138 ARG A C 1
ATOM 1127 O O . ARG A 1 138 ? -15.815 10.210 8.038 1.00 86.75 138 ARG A O 1
ATOM 1134 N N . TYR A 1 139 ? -15.987 8.222 6.976 1.00 89.69 139 TYR A N 1
ATOM 1135 C CA . TYR A 1 139 ? -14.555 7.926 6.858 1.00 89.69 139 TYR A CA 1
ATOM 1136 C C . TYR A 1 139 ? -14.133 7.724 5.390 1.00 89.69 139 TYR A C 1
ATOM 1138 O O . TYR A 1 139 ? -13.767 6.614 4.981 1.00 89.69 139 TYR A O 1
ATOM 1146 N N . PRO A 1 140 ? -14.266 8.762 4.540 1.00 87.62 140 PRO A N 1
ATOM 1147 C CA . PRO A 1 140 ? -14.062 8.634 3.102 1.00 87.62 140 PRO A CA 1
ATOM 1148 C C . PRO A 1 140 ? -12.626 8.266 2.708 1.00 87.62 140 PRO A C 1
ATOM 1150 O O . PRO A 1 140 ? -12.454 7.573 1.698 1.00 87.62 140 PRO A O 1
ATOM 1153 N N . LEU A 1 141 ? -11.596 8.704 3.443 1.00 88.75 141 LEU A N 1
ATOM 1154 C CA . LEU A 1 141 ? -10.213 8.342 3.124 1.00 88.75 141 LEU A CA 1
ATOM 1155 C C . LEU A 1 141 ? -9.918 6.897 3.519 1.00 88.75 141 LEU A C 1
ATOM 1157 O O . LEU A 1 141 ? -9.375 6.160 2.695 1.00 88.75 141 LEU A O 1
ATOM 1161 N N . LEU A 1 142 ? -10.337 6.444 4.699 1.00 88.56 142 LEU A N 1
ATOM 1162 C CA . LEU A 1 142 ? -10.194 5.039 5.093 1.00 88.56 142 LEU A CA 1
ATOM 1163 C C . LEU A 1 142 ? -10.943 4.096 4.156 1.00 88.56 142 LEU A C 1
ATOM 1165 O O . LEU A 1 142 ? -10.410 3.062 3.747 1.00 88.56 142 LEU A O 1
ATOM 1169 N N . ALA A 1 143 ? -12.157 4.465 3.758 1.00 88.19 143 ALA A N 1
ATOM 1170 C CA . ALA A 1 143 ? -12.919 3.663 2.818 1.00 88.19 143 ALA A CA 1
ATOM 1171 C C . ALA A 1 143 ? -12.237 3.605 1.439 1.00 88.19 143 ALA A C 1
ATOM 1173 O O . ALA A 1 143 ? -12.130 2.537 0.840 1.00 88.19 143 ALA A O 1
ATOM 1174 N N . SER A 1 144 ? -11.657 4.720 0.989 1.00 86.38 144 SER A N 1
ATOM 1175 C CA . SER A 1 144 ? -10.844 4.746 -0.233 1.00 86.38 144 SER A CA 1
ATOM 1176 C C . SER A 1 144 ? -9.551 3.924 -0.102 1.00 86.38 144 SER A C 1
ATOM 1178 O O . SER A 1 144 ? -9.088 3.369 -1.094 1.00 86.38 144 SER A O 1
ATOM 1180 N N . ALA A 1 145 ? -8.980 3.798 1.102 1.00 86.44 145 ALA A N 1
ATOM 1181 C CA . ALA A 1 145 ? -7.827 2.936 1.377 1.00 86.44 145 ALA A CA 1
ATOM 1182 C C . ALA A 1 145 ? -8.160 1.450 1.168 1.00 86.44 145 ALA A C 1
ATOM 1184 O O . ALA A 1 145 ? -7.405 0.707 0.537 1.00 86.44 145 ALA A O 1
ATOM 1185 N N . ARG A 1 146 ? -9.327 1.024 1.667 1.00 87.88 146 ARG A N 1
ATOM 1186 C CA . ARG A 1 146 ? -9.875 -0.320 1.431 1.00 87.88 146 ARG A CA 1
ATOM 1187 C C . ARG A 1 146 ? -10.107 -0.560 -0.060 1.00 87.88 146 ARG A C 1
ATOM 1189 O O . ARG A 1 146 ? -9.746 -1.618 -0.579 1.00 87.88 146 ARG A O 1
ATOM 1196 N N . ASP A 1 147 ? -10.703 0.414 -0.742 1.00 87.62 147 ASP A N 1
ATOM 1197 C CA . ASP A 1 147 ? -11.022 0.307 -2.165 1.00 87.62 147 ASP A CA 1
ATOM 1198 C C . ASP A 1 147 ? -9.748 0.268 -3.025 1.00 87.62 147 ASP A C 1
ATOM 1200 O O . ASP A 1 147 ? -9.684 -0.496 -3.985 1.00 87.62 147 ASP A O 1
ATOM 1204 N N . PHE A 1 148 ? -8.696 0.993 -2.632 1.00 89.25 148 PHE A N 1
ATOM 1205 C CA . PHE A 1 148 ? -7.371 0.935 -3.254 1.00 89.25 148 PHE A CA 1
ATOM 1206 C C . PHE A 1 148 ? -6.770 -0.479 -3.223 1.00 89.25 148 PHE A C 1
ATOM 1208 O O . PHE A 1 148 ? -6.379 -0.997 -4.269 1.00 89.25 148 PHE A O 1
ATOM 1215 N N . LEU A 1 149 ? -6.761 -1.145 -2.062 1.00 88.38 149 LEU A N 1
ATOM 1216 C CA . LEU A 1 149 ? -6.286 -2.535 -1.954 1.00 88.38 149 LEU A CA 1
ATOM 1217 C C . LEU A 1 149 ? -7.221 -3.539 -2.643 1.00 88.38 149 LEU A C 1
ATOM 1219 O O . LEU A 1 149 ? -6.813 -4.642 -2.998 1.00 88.38 149 LEU A O 1
ATOM 1223 N N . SER A 1 150 ? -8.485 -3.170 -2.839 1.00 87.44 150 SER A N 1
ATOM 1224 C CA . SER A 1 150 ? -9.466 -3.997 -3.544 1.00 87.44 150 SER A CA 1
ATOM 1225 C C . SER A 1 150 ? -9.487 -3.761 -5.054 1.00 87.44 150 SER A C 1
ATOM 1227 O O . SER A 1 150 ? -10.202 -4.480 -5.750 1.00 87.44 150 SER A O 1
ATOM 1229 N N . HIS A 1 151 ? -8.718 -2.793 -5.560 1.00 90.69 151 HIS A N 1
ATOM 1230 C CA . HIS A 1 151 ? -8.718 -2.410 -6.964 1.00 90.69 151 HIS A CA 1
ATOM 1231 C C . HIS A 1 151 ? -8.204 -3.543 -7.859 1.00 90.69 151 HIS A C 1
ATOM 1233 O O . HIS A 1 151 ? -7.211 -4.206 -7.544 1.00 90.69 151 HIS A O 1
ATOM 1239 N N . ASP A 1 152 ? -8.837 -3.727 -9.020 1.00 91.44 152 ASP A N 1
ATOM 1240 C CA . ASP A 1 152 ? -8.514 -4.815 -9.949 1.00 91.44 152 ASP A CA 1
ATOM 1241 C C . ASP A 1 152 ? -7.045 -4.804 -10.375 1.00 91.44 152 ASP A C 1
ATOM 1243 O O . ASP A 1 152 ? -6.409 -5.855 -10.426 1.00 91.44 152 ASP A O 1
ATOM 1247 N N . MET A 1 153 ? -6.476 -3.618 -10.615 1.00 92.62 153 MET A N 1
ATOM 1248 C CA . MET A 1 153 ? -5.051 -3.490 -10.938 1.00 92.62 153 MET A CA 1
ATOM 1249 C C . MET A 1 153 ? -4.159 -4.017 -9.806 1.00 92.62 153 MET A C 1
ATOM 1251 O O . MET A 1 153 ? -3.246 -4.795 -10.066 1.00 92.62 153 MET A O 1
ATOM 1255 N N . PHE A 1 154 ? -4.451 -3.667 -8.547 1.00 92.12 154 PHE A N 1
ATOM 1256 C CA . PHE A 1 154 ? -3.679 -4.156 -7.402 1.00 92.12 154 PHE A CA 1
ATOM 1257 C C . PHE A 1 154 ? -3.749 -5.685 -7.327 1.00 92.12 154 PHE A C 1
ATOM 1259 O O . PHE A 1 154 ? -2.730 -6.350 -7.150 1.00 92.12 154 PHE A O 1
ATOM 1266 N N . ARG A 1 155 ? -4.939 -6.266 -7.524 1.00 91.25 155 ARG A N 1
ATOM 1267 C CA . ARG A 1 155 ? -5.141 -7.725 -7.500 1.00 91.25 155 ARG A CA 1
ATOM 1268 C C . ARG A 1 155 ? -4.400 -8.449 -8.623 1.00 91.25 155 ARG A C 1
ATOM 1270 O O . ARG A 1 155 ? -3.835 -9.512 -8.378 1.00 91.25 155 ARG A O 1
ATOM 1277 N N . ARG A 1 156 ? -4.365 -7.882 -9.831 1.00 93.00 156 ARG A N 1
ATOM 1278 C CA . ARG A 1 156 ? -3.574 -8.428 -10.948 1.00 93.00 156 ARG A CA 1
ATOM 1279 C C . ARG A 1 156 ? -2.085 -8.430 -10.615 1.00 93.00 156 ARG A C 1
ATOM 1281 O O . ARG A 1 156 ? -1.435 -9.457 -10.786 1.00 93.00 156 ARG A O 1
ATOM 1288 N N . LEU A 1 157 ? -1.583 -7.337 -10.039 1.00 93.06 157 LEU A N 1
ATOM 1289 C CA . LEU A 1 157 ? -0.193 -7.250 -9.589 1.00 93.06 157 LEU A CA 1
ATOM 1290 C C . LEU A 1 157 ? 0.110 -8.265 -8.490 1.00 93.06 157 LEU A C 1
ATOM 1292 O O . LEU A 1 157 ? 1.077 -9.015 -8.598 1.00 93.06 157 LEU A O 1
ATOM 1296 N N . ARG A 1 158 ? -0.767 -8.369 -7.488 1.00 92.44 158 ARG A N 1
ATOM 1297 C CA . ARG A 1 158 ? -0.701 -9.402 -6.449 1.00 92.44 158 ARG A CA 1
ATOM 1298 C C . ARG A 1 158 ? -0.593 -10.801 -7.046 1.00 92.44 158 ARG A C 1
ATOM 1300 O O . ARG A 1 158 ? 0.223 -11.582 -6.572 1.00 92.44 158 ARG A O 1
ATOM 1307 N N . ASN A 1 159 ? -1.397 -11.133 -8.056 1.00 91.56 159 ASN A N 1
ATOM 1308 C CA . ASN A 1 159 ? -1.357 -12.457 -8.683 1.00 91.56 159 ASN A CA 1
ATOM 1309 C C . ASN A 1 159 ? -0.025 -12.690 -9.403 1.00 91.56 159 ASN A C 1
ATOM 1311 O O . ASN A 1 159 ? 0.576 -13.747 -9.216 1.00 91.56 159 ASN A O 1
ATOM 1315 N N . GLY A 1 160 ? 0.472 -11.681 -10.126 1.00 92.44 160 GLY A N 1
ATOM 1316 C CA . GLY A 1 160 ? 1.808 -11.701 -10.720 1.00 92.44 160 GLY A CA 1
ATOM 1317 C C . GLY A 1 160 ? 2.882 -12.051 -9.688 1.00 92.44 160 GLY A C 1
ATOM 1318 O O . GLY A 1 160 ? 3.602 -13.034 -9.850 1.00 92.44 160 GLY A O 1
ATOM 1319 N N . PHE A 1 161 ? 2.933 -11.316 -8.573 1.00 91.00 161 PHE A N 1
ATOM 1320 C CA . PHE A 1 161 ? 3.875 -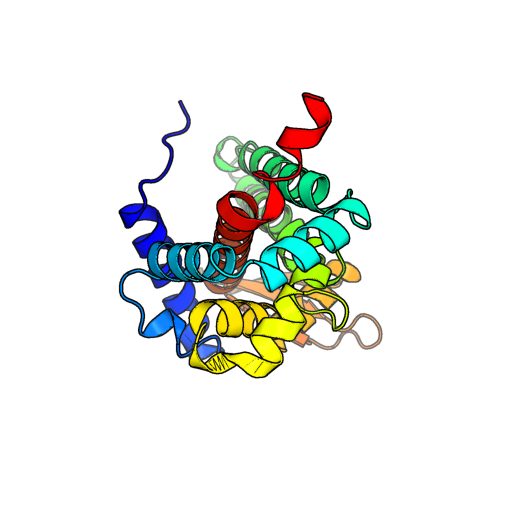11.583 -7.478 1.00 91.00 161 PHE A CA 1
ATOM 1321 C C . PHE A 1 161 ? 3.651 -12.946 -6.806 1.00 91.00 161 PHE A C 1
ATOM 1323 O O . PHE A 1 161 ? 4.617 -13.655 -6.535 1.00 91.00 161 PHE A O 1
ATOM 1330 N N . GLY A 1 162 ? 2.398 -13.333 -6.561 1.00 90.44 162 GLY A N 1
ATOM 1331 C CA . GLY A 1 162 ? 2.041 -14.582 -5.882 1.00 90.44 162 GLY A CA 1
ATOM 1332 C C . GLY A 1 162 ? 2.430 -15.840 -6.659 1.00 90.44 162 GLY A C 1
ATOM 1333 O O . GLY A 1 162 ? 2.770 -16.849 -6.047 1.00 90.44 162 GLY A O 1
ATOM 1334 N N . HIS A 1 163 ? 2.427 -15.770 -7.990 1.00 91.81 163 HIS A N 1
ATOM 1335 C CA . HIS A 1 163 ? 2.832 -16.871 -8.870 1.00 91.81 163 HIS A CA 1
ATOM 1336 C C . HIS A 1 163 ? 4.241 -16.711 -9.444 1.00 91.81 163 HIS A C 1
ATOM 1338 O O . HIS A 1 163 ? 4.651 -17.529 -10.263 1.00 91.81 163 HIS A O 1
ATOM 1344 N N . TRP A 1 164 ? 4.973 -15.662 -9.056 1.00 91.38 164 TRP A N 1
ATOM 1345 C CA . TRP A 1 164 ? 6.251 -15.303 -9.681 1.00 91.38 164 TRP A CA 1
ATOM 1346 C C . TRP A 1 164 ? 6.146 -15.169 -11.217 1.00 91.38 164 TRP A C 1
ATOM 1348 O O . TRP A 1 164 ? 7.040 -15.543 -11.971 1.00 91.38 164 TRP A O 1
ATOM 1358 N N . SER A 1 165 ? 5.010 -14.653 -11.686 1.00 93.88 165 SER A N 1
ATOM 1359 C CA . SER A 1 165 ? 4.645 -14.516 -13.100 1.00 93.88 165 SER A CA 1
ATOM 1360 C C . SER A 1 165 ? 4.715 -13.048 -13.516 1.00 93.88 165 SER A C 1
ATOM 1362 O O . SER A 1 165 ? 3.714 -12.397 -13.815 1.00 93.88 165 SER A O 1
ATOM 1364 N N . PHE A 1 166 ? 5.922 -12.492 -13.480 1.00 93.62 166 PHE A N 1
ATOM 1365 C CA . PHE A 1 166 ? 6.174 -11.100 -13.834 1.00 93.62 166 PHE A CA 1
ATOM 1366 C C . PHE A 1 166 ? 7.519 -10.920 -14.535 1.00 93.62 166 PHE A C 1
ATOM 1368 O O . PHE A 1 166 ? 8.416 -11.751 -14.402 1.00 93.62 166 PHE A O 1
ATOM 1375 N N . ASP A 1 167 ? 7.655 -9.812 -15.255 1.00 92.50 167 ASP A N 1
ATOM 1376 C CA . ASP A 1 167 ? 8.877 -9.406 -15.944 1.00 92.50 167 ASP A CA 1
ATOM 1377 C C . ASP A 1 167 ? 9.073 -7.882 -15.868 1.00 92.50 167 ASP A C 1
ATOM 1379 O O . ASP A 1 167 ? 8.178 -7.125 -15.472 1.00 92.50 167 ASP A O 1
ATOM 1383 N N . TRP A 1 168 ? 10.272 -7.439 -16.232 1.00 91.81 168 TRP A N 1
ATOM 1384 C CA . TRP A 1 168 ? 10.652 -6.042 -16.339 1.00 91.81 168 TRP A CA 1
ATOM 1385 C C . TRP A 1 168 ? 11.077 -5.701 -17.764 1.00 91.81 168 TRP A C 1
ATOM 1387 O O . TRP A 1 168 ? 12.198 -6.001 -18.191 1.00 91.81 168 TRP A O 1
ATOM 1397 N N . GLU A 1 169 ? 10.219 -4.966 -18.459 1.00 92.44 169 GLU A N 1
ATOM 1398 C CA . GLU A 1 169 ? 10.482 -4.456 -19.797 1.00 92.44 169 GLU A CA 1
ATOM 1399 C C . GLU A 1 169 ? 11.161 -3.085 -19.736 1.00 92.44 169 GLU A C 1
ATOM 1401 O O . GLU A 1 169 ? 10.784 -2.214 -18.951 1.00 92.44 169 GLU A O 1
ATOM 1406 N N . VAL A 1 170 ? 12.137 -2.864 -20.614 1.00 90.19 170 VAL A N 1
ATOM 1407 C CA . VAL A 1 170 ? 12.724 -1.539 -20.848 1.00 90.19 170 VAL A CA 1
ATOM 1408 C C . VAL A 1 170 ? 12.427 -1.149 -22.290 1.00 90.19 170 VAL A C 1
ATOM 1410 O O . VAL A 1 170 ? 12.841 -1.845 -23.217 1.00 90.19 170 VAL A O 1
ATOM 1413 N N . VAL A 1 171 ? 11.694 -0.052 -22.481 1.00 89.25 171 VAL A N 1
ATOM 1414 C CA . VAL A 1 171 ? 11.317 0.461 -23.805 1.00 89.25 171 VAL A CA 1
ATOM 1415 C C . VAL A 1 171 ? 11.885 1.866 -23.954 1.00 89.25 171 VAL A C 1
ATOM 1417 O O . VAL A 1 171 ? 11.352 2.832 -23.414 1.00 89.25 171 VAL A O 1
ATOM 1420 N N . GLY A 1 172 ? 13.001 1.978 -24.677 1.00 90.00 172 GLY A N 1
ATOM 1421 C CA . GLY A 1 172 ? 13.768 3.221 -24.730 1.00 90.00 172 GLY A CA 1
ATOM 1422 C C . GLY A 1 172 ? 14.355 3.552 -23.357 1.00 90.00 172 GLY A C 1
ATOM 1423 O O . GLY A 1 172 ? 15.158 2.784 -22.832 1.00 90.00 172 GLY A O 1
ATOM 1424 N N . THR A 1 173 ? 13.956 4.690 -22.789 1.00 86.38 173 THR A N 1
ATOM 1425 C CA . THR A 1 173 ? 14.345 5.134 -21.437 1.00 86.38 173 THR A CA 1
ATOM 1426 C C . THR A 1 173 ? 13.339 4.750 -20.356 1.00 86.38 173 THR A C 1
ATOM 1428 O O . THR A 1 173 ? 13.627 4.915 -19.174 1.00 86.38 173 THR A O 1
ATOM 1431 N N . GLU A 1 174 ? 12.173 4.238 -20.748 1.00 91.12 174 GLU A N 1
ATOM 1432 C CA . GLU A 1 174 ? 11.072 3.949 -19.837 1.00 91.12 174 GLU A CA 1
ATOM 1433 C C . GLU A 1 174 ? 11.154 2.509 -19.325 1.00 91.12 174 GLU A C 1
ATOM 1435 O O . GLU A 1 174 ? 11.530 1.582 -20.052 1.00 91.12 174 GLU A O 1
ATOM 1440 N N . SER A 1 175 ? 10.772 2.317 -18.064 1.00 92.00 175 SER A N 1
ATOM 1441 C CA . SER A 1 175 ? 10.760 1.011 -17.405 1.00 92.00 175 SER A CA 1
ATOM 1442 C C . SER A 1 175 ? 9.338 0.597 -17.077 1.00 92.00 175 SER A C 1
ATOM 1444 O O . SER A 1 175 ? 8.594 1.353 -16.452 1.00 92.00 175 SER A O 1
ATOM 1446 N N . TYR A 1 176 ? 8.978 -0.622 -17.463 1.00 93.81 176 TYR A N 1
ATOM 1447 C CA . TYR A 1 176 ? 7.655 -1.177 -17.234 1.00 93.81 176 TYR A CA 1
ATOM 1448 C C . TYR A 1 176 ? 7.737 -2.486 -16.465 1.00 93.81 176 TYR A C 1
ATOM 1450 O O 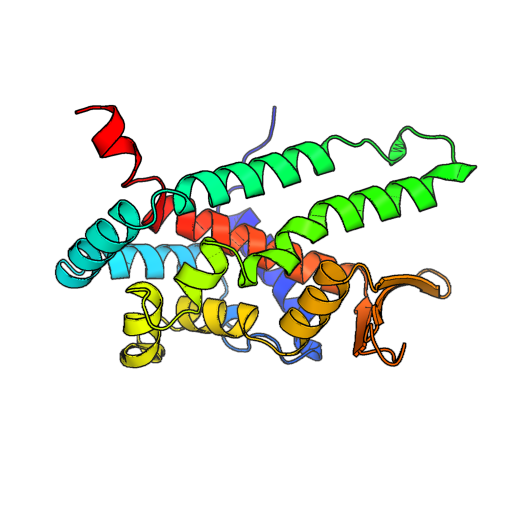. TYR A 1 176 ? 8.511 -3.384 -16.790 1.00 93.81 176 TYR A O 1
ATOM 1458 N N . PHE A 1 177 ? 6.881 -2.597 -15.462 1.00 93.00 177 PHE A N 1
ATOM 1459 C CA . PHE A 1 177 ? 6.597 -3.842 -14.782 1.00 93.00 177 PHE A CA 1
ATOM 1460 C C . PHE A 1 177 ? 5.416 -4.526 -15.466 1.00 93.00 177 PHE A C 1
ATOM 1462 O O . PHE A 1 177 ? 4.373 -3.900 -15.682 1.00 93.00 177 PHE A O 1
ATOM 1469 N N . VAL A 1 178 ? 5.574 -5.802 -15.800 1.00 95.00 178 VAL A N 1
ATOM 1470 C CA . VAL A 1 178 ? 4.562 -6.583 -16.516 1.00 95.00 178 VAL A CA 1
ATOM 1471 C C . VAL A 1 178 ? 4.237 -7.831 -15.722 1.00 95.00 178 VAL A C 1
ATOM 1473 O O . VAL A 1 178 ? 5.139 -8.510 -15.242 1.00 95.00 178 VAL A O 1
ATOM 1476 N N . THR A 1 179 ? 2.955 -8.147 -15.588 1.00 95.56 179 THR A N 1
ATOM 1477 C CA . THR A 1 179 ? 2.498 -9.400 -14.984 1.00 95.56 179 THR A CA 1
ATOM 1478 C C . THR A 1 179 ? 1.781 -10.255 -16.002 1.00 95.56 179 THR A C 1
ATOM 1480 O O . THR A 1 179 ? 1.133 -9.750 -16.922 1.00 95.56 179 THR A O 1
ATOM 1483 N N . TYR A 1 180 ? 1.845 -11.561 -15.793 1.00 96.06 180 TYR A N 1
ATOM 1484 C CA . TYR A 1 180 ? 1.270 -12.561 -16.674 1.00 96.06 180 TYR A CA 1
ATOM 1485 C C . TYR A 1 180 ? 0.295 -13.439 -15.901 1.00 96.06 180 TYR A C 1
ATOM 1487 O O . TYR A 1 180 ? 0.385 -13.592 -14.686 1.00 96.06 180 TYR A O 1
ATOM 1495 N N . ASP A 1 181 ? -0.680 -13.983 -16.607 1.00 94.44 181 ASP A N 1
ATOM 1496 C CA . ASP A 1 181 ? -1.490 -15.077 -16.108 1.00 94.44 181 ASP A CA 1
ATOM 1497 C C . ASP A 1 181 ? -0.647 -16.357 -16.139 1.00 94.44 181 ASP A C 1
ATOM 1499 O O . ASP A 1 181 ? -0.040 -16.674 -17.163 1.00 94.44 181 ASP A O 1
ATOM 1503 N N . TRP A 1 182 ? -0.568 -17.071 -15.015 1.00 89.88 182 TRP A N 1
ATOM 1504 C CA . TRP A 1 182 ? 0.358 -18.201 -14.891 1.00 89.88 182 TRP A CA 1
ATOM 1505 C C . TRP A 1 182 ? -0.045 -19.396 -15.774 1.00 89.88 182 TRP A C 1
ATOM 1507 O O . TRP A 1 182 ? 0.827 -20.147 -16.204 1.00 89.88 182 TRP A O 1
ATOM 1517 N N . GLU A 1 183 ? -1.342 -19.564 -16.056 1.00 92.69 183 GLU A N 1
ATOM 1518 C CA . GLU A 1 183 ? -1.870 -20.708 -16.812 1.00 92.69 183 GLU A CA 1
ATOM 1519 C C . GLU A 1 183 ? -1.750 -20.490 -18.319 1.00 92.69 183 GLU A C 1
ATOM 1521 O O . GLU A 1 183 ? -1.426 -21.410 -19.068 1.00 92.69 183 GLU A O 1
ATOM 1526 N N . THR A 1 184 ? -2.018 -19.266 -18.769 1.00 94.69 184 THR A N 1
ATOM 1527 C CA . THR A 1 184 ? -2.116 -18.922 -20.194 1.00 94.69 184 THR A CA 1
ATOM 1528 C C . THR A 1 184 ? -0.900 -18.171 -20.727 1.00 94.69 184 THR A C 1
ATOM 1530 O O . THR A 1 184 ? -0.726 -18.081 -21.941 1.00 94.69 184 THR A O 1
ATOM 1533 N N . GLY A 1 185 ? -0.071 -17.597 -19.850 1.00 92.88 185 GLY A N 1
ATOM 1534 C CA . GLY A 1 185 ? 1.028 -16.702 -20.219 1.00 92.88 185 GLY A CA 1
ATOM 1535 C C . GLY A 1 185 ? 0.569 -15.340 -20.752 1.00 92.88 185 GLY A C 1
ATOM 1536 O O . GLY A 1 185 ? 1.396 -14.546 -21.199 1.00 92.88 185 GLY A O 1
ATOM 1537 N N . ALA A 1 186 ? -0.734 -15.042 -20.732 1.00 95.81 186 ALA A N 1
ATOM 1538 C CA . ALA A 1 186 ? -1.263 -13.780 -21.234 1.00 95.81 186 ALA A CA 1
ATOM 1539 C C . ALA A 1 186 ? -0.858 -12.611 -20.325 1.00 95.81 186 ALA A C 1
ATOM 1541 O O . ALA A 1 186 ? -0.929 -12.714 -19.102 1.00 95.81 186 ALA A O 1
ATOM 1542 N N . CYS A 1 187 ? -0.479 -11.473 -20.912 1.00 96.19 187 CYS A N 1
ATOM 1543 C CA . CYS A 1 187 ? -0.223 -10.250 -20.151 1.00 96.19 187 CYS A CA 1
ATOM 1544 C C . CYS A 1 187 ? -1.503 -9.802 -19.424 1.00 96.19 187 CYS A C 1
ATOM 1546 O O . CYS A 1 187 ? -2.543 -9.581 -20.049 1.00 96.19 187 CYS A O 1
ATOM 1548 N N . THR A 1 188 ? -1.432 -9.673 -18.098 1.00 95.81 188 THR A N 1
ATOM 1549 C CA . THR A 1 188 ? -2.565 -9.293 -17.238 1.00 95.81 188 THR A CA 1
ATOM 1550 C C . THR A 1 188 ? -2.519 -7.827 -16.831 1.00 95.81 188 THR A C 1
ATOM 1552 O O . THR A 1 188 ? -3.572 -7.186 -16.707 1.00 95.81 188 THR A O 1
ATOM 1555 N N . ALA A 1 189 ? -1.318 -7.282 -16.638 1.00 94.88 189 ALA A N 1
ATOM 1556 C CA . ALA A 1 189 ? -1.091 -5.877 -16.346 1.00 94.88 189 ALA A CA 1
ATOM 1557 C C . ALA A 1 189 ? 0.284 -5.431 -16.850 1.00 94.88 189 ALA A C 1
ATOM 1559 O O . ALA A 1 189 ? 1.236 -6.206 -16.874 1.00 94.88 189 ALA A O 1
ATOM 1560 N N . ARG A 1 190 ? 0.375 -4.152 -17.211 1.00 94.62 190 ARG A N 1
ATOM 1561 C CA . ARG A 1 190 ? 1.610 -3.466 -17.584 1.00 94.62 190 ARG A CA 1
ATOM 1562 C C . ARG A 1 190 ? 1.564 -2.074 -16.976 1.00 94.62 190 ARG A C 1
ATOM 1564 O O . ARG A 1 190 ? 0.640 -1.324 -17.278 1.00 94.62 190 ARG A O 1
ATOM 1571 N N . LEU A 1 191 ? 2.520 -1.761 -16.110 1.00 93.94 191 LEU A N 1
ATOM 1572 C CA . LEU A 1 191 ? 2.604 -0.481 -15.411 1.00 93.94 191 LEU A CA 1
ATOM 1573 C C . LEU A 1 191 ? 3.967 0.142 -15.606 1.00 93.94 191 LEU A C 1
ATOM 1575 O O . LEU A 1 191 ? 4.977 -0.558 -15.637 1.00 93.94 191 LEU A O 1
ATOM 1579 N N . HIS A 1 192 ? 3.998 1.463 -15.679 1.00 94.50 192 HIS A N 1
ATOM 1580 C CA . HIS A 1 192 ? 5.244 2.196 -15.583 1.00 94.50 192 HIS A CA 1
ATOM 1581 C C . HIS A 1 192 ? 5.861 2.020 -14.185 1.00 94.50 192 HIS A C 1
ATOM 1583 O O . HIS A 1 192 ? 5.147 1.891 -13.187 1.00 94.50 192 HIS A O 1
ATOM 1589 N N . GLN A 1 193 ? 7.191 2.048 -14.089 1.00 92.88 193 GLN A N 1
ATOM 1590 C CA . GLN A 1 193 ? 7.906 1.910 -12.817 1.00 92.88 193 GLN A CA 1
ATOM 1591 C C . GLN A 1 193 ? 7.404 2.911 -11.765 1.00 92.88 193 GLN A C 1
ATOM 1593 O O . GLN A 1 193 ? 7.184 2.541 -10.616 1.00 92.88 193 GLN A O 1
ATOM 1598 N N . GLU A 1 194 ? 7.176 4.166 -12.162 1.00 93.50 194 GLU A N 1
ATOM 1599 C CA . GLU A 1 194 ? 6.672 5.206 -11.255 1.00 93.50 194 GLU A CA 1
ATOM 1600 C C . GLU A 1 194 ? 5.264 4.899 -10.719 1.00 93.50 194 GLU A C 1
ATOM 1602 O O . GLU A 1 194 ? 4.934 5.293 -9.602 1.00 93.50 194 GLU A O 1
ATOM 1607 N N . GLU A 1 195 ? 4.433 4.188 -11.485 1.00 94.75 195 GLU A N 1
ATOM 1608 C CA . GLU A 1 195 ? 3.109 3.750 -11.033 1.00 94.75 195 GLU A CA 1
ATOM 1609 C C . GLU A 1 195 ? 3.246 2.604 -10.022 1.00 94.75 195 GLU A C 1
ATOM 1611 O O . GLU A 1 195 ? 2.602 2.622 -8.974 1.00 94.75 195 GLU A O 1
ATOM 1616 N N . ALA A 1 196 ? 4.133 1.637 -10.274 1.00 93.50 196 ALA A N 1
ATOM 1617 C CA . ALA A 1 196 ? 4.429 0.569 -9.317 1.00 93.50 196 ALA A CA 1
ATOM 1618 C C . ALA A 1 196 ? 5.018 1.118 -8.000 1.00 93.50 196 ALA A C 1
ATOM 1620 O O . ALA A 1 196 ? 4.596 0.714 -6.912 1.00 93.50 196 ALA A O 1
ATOM 1621 N N . ASP A 1 197 ? 5.921 2.101 -8.079 1.00 93.38 197 ASP A N 1
ATOM 1622 C CA . ASP A 1 197 ? 6.423 2.824 -6.906 1.00 93.38 197 ASP A CA 1
ATOM 1623 C C . ASP A 1 197 ? 5.305 3.596 -6.192 1.00 93.38 197 ASP A C 1
ATOM 1625 O O . ASP A 1 197 ? 5.270 3.618 -4.961 1.00 93.38 197 ASP A O 1
ATOM 1629 N N . ALA A 1 198 ? 4.354 4.184 -6.920 1.00 93.62 198 ALA A N 1
ATOM 1630 C CA . ALA A 1 198 ? 3.215 4.857 -6.309 1.00 93.62 198 ALA A CA 1
ATOM 1631 C C . ALA A 1 198 ? 2.315 3.892 -5.521 1.00 93.62 198 ALA A C 1
ATOM 1633 O O . ALA A 1 198 ? 1.941 4.211 -4.391 1.00 93.62 198 ALA A O 1
ATOM 1634 N N . PHE A 1 199 ? 2.033 2.694 -6.050 1.00 93.69 199 PHE A N 1
ATOM 1635 C CA . PHE A 1 199 ? 1.343 1.646 -5.288 1.00 93.69 199 PHE A CA 1
ATOM 1636 C C . PHE A 1 199 ? 2.074 1.329 -3.981 1.00 93.69 199 PHE A C 1
ATOM 1638 O O . PHE A 1 199 ? 1.462 1.310 -2.914 1.00 93.69 199 PHE A O 1
ATOM 1645 N N . HIS A 1 200 ? 3.390 1.134 -4.061 1.00 93.56 200 HIS A N 1
ATOM 1646 C CA . HIS A 1 200 ? 4.237 0.861 -2.905 1.00 93.56 200 HIS A CA 1
ATOM 1647 C C . HIS A 1 200 ? 4.195 1.975 -1.855 1.00 93.56 200 HIS A C 1
ATOM 1649 O O . HIS A 1 200 ? 3.972 1.698 -0.676 1.00 93.56 200 HIS A O 1
ATOM 1655 N N . ILE A 1 201 ? 4.361 3.229 -2.274 1.00 92.94 201 ILE A N 1
ATOM 1656 C CA . ILE A 1 201 ? 4.354 4.402 -1.391 1.00 92.94 201 ILE A CA 1
ATOM 1657 C C . ILE A 1 201 ? 3.010 4.539 -0.669 1.00 92.94 201 ILE A C 1
ATOM 1659 O O . ILE A 1 201 ? 2.981 4.759 0.544 1.00 92.94 201 ILE A O 1
ATOM 1663 N N . ILE A 1 202 ? 1.901 4.381 -1.394 1.00 92.81 202 ILE A N 1
ATOM 1664 C CA . ILE A 1 202 ? 0.552 4.492 -0.828 1.00 92.81 202 ILE A CA 1
ATOM 1665 C C . ILE A 1 202 ? 0.303 3.375 0.183 1.00 92.81 202 ILE A C 1
ATOM 1667 O O . ILE A 1 202 ? -0.133 3.649 1.302 1.00 92.81 202 ILE A O 1
ATOM 1671 N N . THR A 1 203 ? 0.618 2.129 -0.176 1.00 93.00 203 THR A N 1
ATOM 1672 C CA . THR A 1 203 ? 0.490 0.985 0.732 1.00 93.00 203 THR A CA 1
ATOM 1673 C C . THR A 1 203 ? 1.350 1.164 1.979 1.00 93.00 203 THR A C 1
ATOM 1675 O O . THR A 1 203 ? 0.861 0.926 3.080 1.00 93.00 203 THR A O 1
ATOM 1678 N N . TYR A 1 204 ? 2.596 1.627 1.839 1.00 92.12 204 TYR A N 1
ATOM 1679 C CA . TYR A 1 204 ? 3.475 1.894 2.977 1.00 92.12 204 TYR A CA 1
ATOM 1680 C C . TYR A 1 204 ? 2.881 2.944 3.919 1.00 92.12 204 TYR A C 1
ATOM 1682 O O . TYR A 1 204 ? 2.769 2.694 5.116 1.00 92.12 204 TYR A O 1
ATOM 1690 N N . GLY A 1 205 ? 2.454 4.093 3.383 1.00 91.94 205 GLY A N 1
ATOM 1691 C CA . GLY A 1 205 ? 1.855 5.161 4.186 1.00 91.94 205 GLY A CA 1
ATOM 1692 C C . GLY A 1 205 ? 0.566 4.721 4.884 1.00 91.94 205 GLY A C 1
ATOM 1693 O O . GLY A 1 205 ? 0.342 5.076 6.038 1.00 91.94 205 GLY A O 1
ATOM 1694 N N . LEU A 1 206 ? -0.250 3.896 4.221 1.00 92.25 206 LEU A N 1
ATOM 1695 C CA . LEU A 1 206 ? -1.447 3.310 4.820 1.00 92.25 206 LEU A CA 1
ATOM 1696 C C . LEU A 1 206 ? -1.101 2.419 6.018 1.00 92.25 206 LEU A C 1
ATOM 1698 O O . LEU A 1 206 ? -1.684 2.583 7.086 1.00 92.25 206 LEU A O 1
ATOM 1702 N N . ILE A 1 207 ? -0.155 1.492 5.856 1.00 92.06 207 ILE A N 1
ATOM 1703 C CA . ILE A 1 207 ? 0.263 0.585 6.935 1.00 92.06 207 ILE A CA 1
ATOM 1704 C C . ILE A 1 207 ? 0.844 1.377 8.091 1.00 92.06 207 ILE A C 1
ATOM 1706 O O . ILE A 1 207 ? 0.485 1.117 9.229 1.00 92.06 207 ILE A O 1
ATOM 1710 N N . GLU A 1 208 ? 1.689 2.364 7.800 1.00 92.25 208 GLU A N 1
ATOM 1711 C CA . GLU A 1 208 ? 2.289 3.219 8.818 1.00 92.25 208 GLU A CA 1
ATOM 1712 C C . GLU A 1 208 ? 1.221 3.928 9.668 1.00 92.25 208 GLU A C 1
ATOM 1714 O O . GLU A 1 208 ? 1.330 3.956 10.890 1.00 92.25 208 GLU A O 1
ATOM 1719 N N . ILE A 1 209 ? 0.158 4.453 9.049 1.00 92.88 209 ILE A N 1
ATOM 1720 C CA . ILE A 1 209 ? -0.940 5.114 9.772 1.00 92.88 209 ILE A CA 1
ATOM 1721 C C . ILE A 1 209 ? -1.760 4.119 10.602 1.00 92.88 209 ILE A C 1
ATOM 1723 O O . ILE A 1 209 ? -2.120 4.417 11.743 1.00 92.88 209 ILE A O 1
ATOM 1727 N N . LEU A 1 210 ? -2.088 2.955 10.035 1.00 91.88 210 LEU A N 1
ATOM 1728 C CA . LEU A 1 210 ? -2.840 1.920 10.751 1.00 91.88 210 LEU A CA 1
ATOM 1729 C C . LEU A 1 210 ? -2.034 1.384 11.932 1.00 91.88 210 LEU A C 1
ATOM 1731 O O . LEU A 1 210 ? -2.598 1.154 12.998 1.00 91.88 210 LEU A O 1
ATOM 1735 N N . ASP A 1 211 ? -0.727 1.223 11.751 1.00 90.38 211 ASP A N 1
ATOM 1736 C CA . ASP A 1 211 ? 0.176 0.777 12.798 1.00 90.38 211 ASP A CA 1
ATOM 1737 C C . ASP A 1 211 ? 0.262 1.792 13.942 1.00 90.38 211 ASP A C 1
ATOM 1739 O O . ASP A 1 211 ? -0.006 1.443 15.093 1.00 90.38 211 ASP A O 1
ATOM 1743 N N . ASP A 1 212 ? 0.510 3.062 13.602 1.00 89.75 212 ASP A N 1
ATOM 1744 C CA . ASP A 1 212 ? 0.635 4.174 14.552 1.00 89.75 212 ASP A CA 1
ATOM 1745 C C . ASP A 1 212 ? -0.631 4.395 15.386 1.00 89.75 212 ASP A C 1
ATOM 1747 O O . ASP A 1 212 ? -0.527 4.745 16.558 1.00 89.75 212 ASP A O 1
ATOM 1751 N N . VAL A 1 213 ? -1.826 4.226 14.806 1.00 91.25 213 VAL A N 1
ATOM 1752 C CA . VAL A 1 213 ? -3.086 4.618 15.468 1.00 91.25 213 VAL A CA 1
ATOM 1753 C C . VAL A 1 213 ? -3.925 3.431 15.944 1.00 91.25 213 VAL A C 1
ATOM 1755 O O . VAL A 1 213 ? -4.541 3.522 17.005 1.00 91.25 213 VAL A O 1
ATOM 1758 N N . LEU A 1 214 ? -3.986 2.336 15.181 1.00 89.25 214 LEU A N 1
ATOM 1759 C CA . LEU A 1 214 ? -4.932 1.240 15.428 1.00 89.25 214 LEU A CA 1
ATOM 1760 C C . LEU A 1 214 ? -4.275 -0.036 15.971 1.00 89.25 214 LEU A C 1
ATOM 1762 O O . LEU A 1 214 ? -4.947 -0.783 16.674 1.00 89.25 214 LEU A O 1
ATOM 1766 N N . ILE A 1 215 ? -3.005 -0.314 15.650 1.00 87.19 215 ILE A N 1
ATOM 1767 C CA . ILE A 1 215 ? -2.377 -1.620 15.933 1.00 87.19 215 ILE A CA 1
ATOM 1768 C C . ILE A 1 215 ? -1.388 -1.535 17.111 1.00 87.19 215 ILE A C 1
ATOM 1770 O O . ILE A 1 215 ? -1.629 -2.125 18.166 1.00 87.19 215 ILE A O 1
ATOM 1774 N N . SER A 1 216 ? -0.286 -0.793 16.971 1.00 77.62 216 SER A N 1
ATOM 1775 C CA . SER A 1 216 ? 0.866 -0.873 17.890 1.00 77.62 216 SER A CA 1
ATOM 1776 C C . SER A 1 216 ? 0.642 -0.210 19.252 1.00 77.62 216 SER A C 1
ATOM 1778 O O . SER A 1 216 ? 1.198 -0.655 20.259 1.00 77.62 216 SER A O 1
ATOM 1780 N N . GLN A 1 217 ? -0.241 0.792 19.342 1.00 68.44 217 GLN A N 1
ATOM 1781 C CA . GLN A 1 217 ? -0.607 1.420 20.625 1.00 68.44 217 GLN A CA 1
ATOM 1782 C C . GLN A 1 217 ? -1.333 0.471 21.594 1.00 68.44 217 GLN A C 1
ATOM 1784 O O . GLN A 1 217 ? -1.544 0.821 22.752 1.00 68.44 217 GLN A O 1
ATOM 1789 N N . ARG A 1 218 ? -1.764 -0.701 21.117 1.00 64.25 218 ARG A N 1
ATOM 1790 C CA . ARG A 1 218 ? -2.670 -1.601 21.843 1.00 64.25 218 ARG A CA 1
ATOM 1791 C C . ARG A 1 218 ? -2.030 -2.941 22.190 1.00 64.25 218 ARG A C 1
ATOM 1793 O O . ARG A 1 218 ? -2.376 -3.528 23.205 1.00 64.25 218 ARG A O 1
ATOM 1800 N N . ILE A 1 219 ? -1.048 -3.378 21.402 1.00 57.41 219 ILE A N 1
ATOM 1801 C CA . ILE A 1 219 ? -0.259 -4.593 21.667 1.00 57.41 219 ILE A CA 1
ATOM 1802 C C . ILE A 1 219 ? 0.769 -4.352 22.790 1.00 57.41 219 ILE A C 1
ATOM 1804 O O . ILE A 1 219 ? 1.050 -5.241 23.586 1.00 57.41 219 ILE A O 1
ATOM 1808 N N . SER A 1 220 ? 1.267 -3.120 22.924 1.00 48.72 220 SER A N 1
ATOM 1809 C CA . SER A 1 220 ? 2.270 -2.726 23.927 1.00 48.72 220 SER A CA 1
ATOM 1810 C C . SER A 1 220 ? 1.749 -2.639 25.372 1.00 48.72 220 SER A C 1
ATOM 1812 O O . SER A 1 220 ? 2.548 -2.538 26.300 1.00 48.72 220 SER A O 1
ATOM 1814 N N . VAL A 1 221 ? 0.431 -2.703 25.590 1.00 46.16 221 VAL A N 1
ATOM 1815 C CA . VAL A 1 221 ? -0.170 -2.665 26.938 1.00 46.16 221 VAL A CA 1
ATOM 1816 C C . VAL A 1 221 ? -0.134 -4.040 27.622 1.00 46.16 221 VAL A C 1
ATOM 1818 O O . VAL A 1 221 ? -0.098 -4.102 28.846 1.00 46.16 221 VAL A O 1
ATOM 1821 N N . GLU A 1 222 ? -0.080 -5.139 26.862 1.00 46.19 222 GLU A N 1
ATOM 1822 C CA . GLU A 1 222 ? -0.083 -6.504 27.416 1.00 46.19 222 GLU A CA 1
ATOM 1823 C C . GLU A 1 222 ? 1.322 -7.061 27.702 1.00 46.19 222 GLU A C 1
ATOM 1825 O O . GLU A 1 222 ? 1.458 -7.921 28.560 1.00 46.19 222 GLU A O 1
ATOM 1830 N N . GLU A 1 223 ? 2.387 -6.556 27.068 1.00 44.62 223 GLU A N 1
ATOM 1831 C CA . GLU A 1 223 ? 3.768 -6.961 27.410 1.00 44.62 223 GLU A CA 1
ATOM 1832 C C . GLU A 1 223 ? 4.305 -6.271 28.682 1.00 44.62 223 GLU A C 1
ATOM 1834 O O . GLU A 1 223 ? 5.380 -6.616 29.174 1.00 44.62 223 GLU A O 1
ATOM 1839 N N . ALA A 1 224 ? 3.557 -5.304 29.224 1.00 37.59 224 ALA A N 1
ATOM 1840 C CA . ALA A 1 224 ? 3.882 -4.560 30.442 1.00 37.59 224 ALA A CA 1
ATOM 1841 C C . ALA A 1 224 ? 2.989 -4.916 31.654 1.00 37.59 224 ALA A C 1
ATOM 1843 O O . ALA A 1 224 ? 3.143 -4.290 32.708 1.00 37.59 224 ALA A O 1
ATOM 1844 N N . ALA A 1 225 ? 2.074 -5.884 31.512 1.00 38.84 225 ALA A N 1
ATOM 1845 C CA . ALA A 1 225 ? 1.167 -6.378 32.557 1.00 38.84 225 ALA A CA 1
ATOM 1846 C C . ALA A 1 225 ? 1.480 -7.838 32.921 1.00 38.84 225 ALA A C 1
ATOM 1848 O O . ALA A 1 225 ? 1.355 -8.172 34.121 1.00 38.84 225 ALA A O 1
#

Secondary structure (DSSP, 8-state):
---PPPHHHHHHHHHHHHHHHGGGT--TTGGG-SSHHHHHHHHHHHHTT-HHHHHHHHHHHHHTTHHHHHHHHHHHHHHHHHT--GGGS-TTTHHHHHHHHHHHHHHHHHGGGTSHHHHHHH-TT-HHHHHHHH-TTTSHHHHHHHHHHH-HHHHHHHHHHHTT-EEEEEETTEEEEEEE-TTT--EEEEEEHHHHHHHHHHHHHHHHHHIIIIIHHHHTTTTT-